Protein AF-0000000083410944 (afdb_homodimer)

pLDDT: mean 87.07, std 14.71, range [33.84, 98.69]

Nearest PDB structures (foldseek):
  5ex7-assembly1_A  TM=6.870E-01  e=2.739E-04  Drosophila melanogaster
  3qqz-assembly1_A  TM=3.440E-01  e=1.239E-03  Escherichia coli ABU 83972
  7phw-assembly2_D  TM=5.008E-01  e=2.833E-02  Plasmodium falciparum 3D7
  7pi3-assembly1_A  TM=4.402E-01  e=1.281E-01  Plasmodium falciparum 3D7
  7pi3-assembly4_V  TM=4.942E-01  e=2.241E-01  Plasmodium falciparum 3D7

Radius of gyration: 18.11 Å; Cα contacts (8 Å, |Δi|>4): 754; chains: 2; bounding box: 43×52×42 Å

Solvent-accessible surface area (backbone atoms only — not comparable to full-atom values): 16277 Å² total; per-residue (Å²): 119,87,52,48,47,33,44,44,56,37,75,87,73,50,33,37,38,40,30,24,21,55,35,39,37,34,38,34,24,38,84,87,69,45,78,69,44,75,37,69,80,54,79,76,73,68,60,78,85,42,72,80,40,93,54,38,65,64,73,33,51,35,18,26,72,29,54,33,57,60,90,66,34,40,38,37,36,34,53,69,40,34,50,68,48,42,73,66,56,72,30,55,25,36,34,41,32,24,36,89,83,55,47,78,75,42,30,31,74,39,95,41,33,60,58,27,41,24,44,71,49,79,46,33,30,38,33,30,51,48,84,48,79,42,81,36,68,46,34,83,91,41,51,36,86,66,86,72,70,79,122,119,89,51,48,48,33,46,44,56,36,74,86,74,51,33,36,37,41,30,23,22,56,35,39,38,34,38,32,24,37,84,88,67,46,77,71,43,73,35,70,78,54,77,77,75,68,59,78,87,42,70,82,40,94,54,38,64,63,74,34,51,34,18,27,71,30,54,33,55,60,91,67,34,38,36,35,35,33,53,68,40,33,51,68,49,41,73,65,57,73,29,51,24,35,35,40,32,24,37,90,85,53,46,78,76,43,30,31,76,38,95,42,32,60,58,26,40,22,43,70,48,78,44,33,30,38,33,30,52,49,84,50,78,43,82,38,70,47,36,84,89,42,52,37,85,67,85,73,71,79,123

Structure (mmCIF, N/CA/C/O backbone):
data_AF-0000000083410944-model_v1
#
loop_
_entity.id
_entity.type
_entity.pdbx_description
1 polymer 'Uncharacterized protein'
#
loop_
_atom_site.group_PDB
_atom_site.id
_atom_site.type_symbol
_atom_site.label_atom_id
_atom_site.label_alt_id
_atom_site.label_comp_id
_atom_site.label_asym_id
_atom_site.label_entity_id
_atom_site.label_seq_id
_atom_site.pdbx_PDB_ins_code
_atom_site.Cartn_x
_atom_site.Cartn_y
_atom_site.Cartn_z
_atom_site.occupancy
_atom_site.B_iso_or_equiv
_atom_site.auth_seq_id
_atom_site.auth_comp_id
_atom_site.auth_asym_id
_atom_site.auth_atom_id
_atom_site.pdbx_PDB_model_num
ATOM 1 N N . MET A 1 1 ? -8.641 -0.938 19.094 1 44.81 1 MET A N 1
ATOM 2 C CA . MET A 1 1 ? -8.625 0.072 18.047 1 44.81 1 MET A CA 1
ATOM 3 C C . MET A 1 1 ? -8.492 -0.579 16.672 1 44.81 1 MET A C 1
ATOM 5 O O . MET A 1 1 ? -7.816 -1.597 16.516 1 44.81 1 MET A O 1
ATOM 9 N N . PRO A 1 2 ? -9.555 -0.282 15.859 1 53.69 2 PRO A N 1
ATOM 10 C CA . PRO A 1 2 ? -9.383 -0.908 14.547 1 53.69 2 PRO A CA 1
ATOM 11 C C . PRO A 1 2 ? -8.031 -0.596 13.914 1 53.69 2 PRO A C 1
ATOM 13 O O . PRO A 1 2 ? -7.598 0.56 13.906 1 53.69 2 PRO A O 1
ATOM 16 N N . ASN A 1 3 ? -7.152 -1.527 13.93 1 74.5 3 ASN A N 1
ATOM 17 C CA . ASN A 1 3 ? -5.754 -1.335 13.562 1 74.5 3 ASN A CA 1
ATOM 18 C C . ASN A 1 3 ? -5.508 -1.678 12.094 1 74.5 3 ASN A C 1
ATOM 20 O O . ASN A 1 3 ? -4.711 -2.566 11.781 1 74.5 3 ASN A O 1
ATOM 24 N N . THR A 1 4 ? -6.238 -0.872 11.273 1 86 4 THR A N 1
ATOM 25 C CA . THR A 1 4 ? -5.961 -1.001 9.852 1 86 4 THR A CA 1
ATOM 26 C C . THR A 1 4 ? -5.031 0.113 9.375 1 86 4 THR A C 1
ATOM 28 O O . THR A 1 4 ? -5.047 1.217 9.922 1 86 4 THR A O 1
ATOM 31 N N . GLY A 1 5 ? -4.195 -0.278 8.445 1 93.25 5 GLY A N 1
ATOM 32 C CA . GLY A 1 5 ? -3.23 0.675 7.914 1 93.25 5 GLY A CA 1
ATOM 33 C C . GLY A 1 5 ? -2.32 0.08 6.855 1 93.25 5 GLY A C 1
ATOM 34 O O . GLY A 1 5 ? -2.582 -1.013 6.348 1 93.25 5 GLY A O 1
ATOM 35 N N . GLU A 1 6 ? -1.388 0.896 6.461 1 96.19 6 GLU A N 1
ATOM 36 C CA . GLU A 1 6 ? -0.421 0.555 5.422 1 96.19 6 GLU A CA 1
ATOM 37 C C . GLU A 1 6 ? 0.984 0.414 6 1 96.19 6 GLU A C 1
ATOM 39 O O . GLU A 1 6 ? 1.378 1.18 6.879 1 96.19 6 GLU A O 1
ATOM 44 N N . MET A 1 7 ? 1.689 -0.583 5.426 1 97.06 7 MET A N 1
ATOM 45 C CA . MET A 1 7 ? 3.014 -0.865 5.973 1 97.06 7 MET A CA 1
ATOM 46 C C . MET A 1 7 ? 4.09 -0.686 4.91 1 97.06 7 MET A C 1
ATOM 48 O O . MET A 1 7 ? 3.855 -0.953 3.73 1 97.06 7 MET A O 1
ATOM 52 N N . ALA A 1 8 ? 5.23 -0.323 5.352 1 97.19 8 ALA A N 1
ATOM 53 C CA . ALA A 1 8 ? 6.438 -0.284 4.527 1 97.19 8 ALA A CA 1
ATOM 54 C C . ALA A 1 8 ? 7.68 -0.591 5.359 1 97.19 8 ALA A C 1
ATOM 56 O O . ALA A 1 8 ? 7.719 -0.303 6.559 1 97.19 8 ALA A O 1
ATOM 57 N N . TYR A 1 9 ? 8.633 -1.166 4.758 1 97.06 9 TYR A N 1
ATOM 58 C CA . TYR A 1 9 ? 9.875 -1.532 5.426 1 97.06 9 TYR A CA 1
ATOM 59 C C . TYR A 1 9 ? 11.078 -0.944 4.703 1 97.06 9 TYR A C 1
ATOM 61 O O . TYR A 1 9 ? 11.102 -0.887 3.471 1 97.06 9 TYR A O 1
ATOM 69 N N . SER A 1 10 ? 12.039 -0.542 5.465 1 96.38 10 SER A N 1
ATOM 70 C CA . SER A 1 10 ? 13.32 -0.083 4.93 1 96.38 10 SER A CA 1
ATOM 71 C C . SER A 1 10 ? 14.461 -0.988 5.371 1 96.38 10 SER A C 1
ATOM 73 O O . SER A 1 10 ? 14.805 -1.027 6.555 1 96.38 10 SER A O 1
ATOM 75 N N . HIS A 1 11 ? 15.047 -1.586 4.402 1 94.38 11 HIS A N 1
ATOM 76 C CA . HIS A 1 11 ? 16.219 -2.402 4.707 1 94.38 11 HIS A CA 1
ATOM 77 C C . HIS A 1 11 ? 17.391 -1.537 5.16 1 94.38 11 HIS A C 1
ATOM 79 O O . HIS A 1 11 ? 18.125 -1.91 6.078 1 94.38 11 HIS A O 1
ATOM 85 N N . LYS A 1 12 ? 17.547 -0.429 4.551 1 95 12 LYS A N 1
ATOM 86 C CA . LYS A 1 12 ? 18.641 0.489 4.844 1 95 12 LYS A CA 1
ATOM 87 C C . LYS A 1 12 ? 18.594 0.965 6.293 1 95 12 LYS A C 1
ATOM 89 O O . LYS A 1 12 ? 19.625 1.034 6.965 1 95 12 LYS A O 1
ATOM 94 N N . HIS A 1 13 ? 17.422 1.278 6.75 1 96.94 13 HIS A N 1
ATOM 95 C CA . HIS A 1 13 ? 17.281 1.849 8.086 1 96.94 13 HIS A CA 1
ATOM 96 C C . HIS A 1 13 ? 16.859 0.788 9.094 1 96.94 13 HIS A C 1
ATOM 98 O O . HIS A 1 13 ? 16.859 1.042 10.305 1 96.94 13 HIS A O 1
ATOM 104 N N . ARG A 1 14 ? 16.469 -0.375 8.547 1 95.38 14 ARG A N 1
ATOM 105 C CA . ARG A 1 14 ? 16.031 -1.502 9.367 1 95.38 14 ARG A CA 1
ATOM 106 C C . ARG A 1 14 ? 14.867 -1.099 10.273 1 95.38 14 ARG A C 1
ATOM 108 O O . ARG A 1 14 ? 14.93 -1.297 11.484 1 95.38 14 ARG A O 1
ATOM 115 N N . ARG A 1 15 ? 13.844 -0.563 9.648 1 97.06 15 ARG A N 1
ATOM 116 C CA . ARG A 1 15 ? 12.664 -0.072 10.359 1 97.06 15 ARG A CA 1
ATOM 117 C C . ARG A 1 15 ? 11.391 -0.367 9.578 1 97.06 15 ARG A C 1
ATOM 119 O O . ARG A 1 15 ? 11.414 -0.448 8.352 1 97.06 15 ARG A O 1
ATOM 126 N N . LEU A 1 16 ? 10.32 -0.548 10.336 1 97.25 16 LEU A N 1
ATOM 127 C CA . LEU A 1 16 ? 8.977 -0.731 9.781 1 97.25 16 LEU A CA 1
ATOM 128 C C . LEU A 1 16 ? 8.102 0.484 10.07 1 97.25 16 LEU A C 1
ATOM 130 O O . LEU A 1 16 ? 8.102 1.003 11.188 1 97.25 16 LEU A O 1
ATOM 134 N N . ALA A 1 17 ? 7.484 0.951 9.078 1 98 17 ALA A N 1
ATOM 135 C CA . ALA A 1 17 ? 6.516 2.029 9.258 1 98 17 ALA A CA 1
ATOM 136 C C . ALA A 1 17 ? 5.086 1.515 9.117 1 98 17 ALA A C 1
ATOM 138 O O . ALA A 1 17 ? 4.801 0.684 8.25 1 98 17 ALA A O 1
ATOM 139 N N . PHE A 1 18 ? 4.258 1.965 9.914 1 97.44 18 PHE A N 1
ATOM 140 C CA . PHE A 1 18 ? 2.83 1.678 9.852 1 97.44 18 PHE A CA 1
ATOM 141 C C . PHE A 1 18 ? 2.018 2.967 9.844 1 97.44 18 PHE A C 1
ATOM 143 O O . PHE A 1 18 ? 2.037 3.723 10.82 1 97.44 18 PHE A O 1
ATOM 150 N N . ALA A 1 19 ? 1.322 3.252 8.758 1 97.56 19 ALA A N 1
ATOM 151 C CA . ALA A 1 19 ? 0.466 4.426 8.609 1 97.56 19 ALA A CA 1
ATOM 152 C C . ALA A 1 19 ? -0.997 4.074 8.867 1 97.56 19 ALA A C 1
ATOM 154 O O . ALA A 1 19 ? -1.612 3.338 8.094 1 97.56 19 ALA A O 1
ATOM 155 N N . TYR A 1 20 ? -1.571 4.68 9.852 1 94.69 20 TYR A N 1
ATOM 156 C CA . TYR A 1 20 ? -2.891 4.27 10.32 1 94.69 20 TYR A CA 1
ATOM 157 C C . TYR A 1 20 ? -3.99 4.891 9.469 1 94.69 20 TYR A C 1
ATOM 159 O O . TYR A 1 20 ? -3.955 6.09 9.18 1 94.69 20 TYR A O 1
ATOM 167 N N . ARG A 1 21 ? -4.961 4.102 9.188 1 93.38 21 ARG A N 1
ATOM 168 C CA . ARG A 1 21 ? -6.09 4.562 8.391 1 93.38 21 ARG A CA 1
ATOM 169 C C . ARG A 1 21 ? -7.066 5.371 9.234 1 93.38 21 ARG A C 1
ATOM 171 O O . ARG A 1 21 ? -7.645 6.348 8.758 1 93.38 21 ARG A O 1
ATOM 178 N N . LEU A 1 22 ? -7.211 5.035 10.5 1 91.5 22 LEU A N 1
ATOM 179 C CA . LEU A 1 22 ? -8.258 5.656 11.312 1 91.5 22 LEU A CA 1
ATOM 180 C C . LEU A 1 22 ? -7.656 6.641 12.312 1 91.5 22 LEU A C 1
ATOM 182 O O . LEU A 1 22 ? -8.383 7.273 13.078 1 91.5 22 LEU A O 1
ATOM 186 N N . HIS A 1 23 ? -6.375 6.746 12.375 1 92.44 23 HIS A N 1
ATOM 187 C CA . HIS A 1 23 ? -5.652 7.73 13.18 1 92.44 23 HIS A CA 1
ATOM 188 C C . HIS A 1 23 ? -4.672 8.523 12.328 1 92.44 23 HIS A C 1
ATOM 190 O O . HIS A 1 23 ? -4.027 7.969 11.43 1 92.44 23 HIS A O 1
ATOM 196 N N . PRO A 1 24 ? -4.613 9.797 12.609 1 95.19 24 PRO A N 1
ATOM 197 C CA . PRO A 1 24 ? -3.703 10.617 11.805 1 95.19 24 PRO A CA 1
ATOM 198 C C . PRO A 1 24 ? -2.25 10.508 12.258 1 95.19 24 PRO A C 1
ATOM 200 O O . PRO A 1 24 ? -1.614 11.523 12.555 1 95.19 24 PRO A O 1
ATOM 203 N N . ALA A 1 25 ? -1.739 9.25 12.234 1 96.62 25 ALA A N 1
ATOM 204 C CA . ALA A 1 25 ? -0.407 9 12.781 1 96.62 25 ALA A CA 1
ATOM 205 C C . ALA A 1 25 ? 0.304 7.898 12 1 96.62 25 ALA A C 1
ATOM 207 O O . ALA A 1 25 ? -0.341 7.004 11.453 1 96.62 25 ALA A O 1
ATOM 208 N N . ILE A 1 26 ? 1.579 8 11.969 1 97.62 26 ILE A N 1
ATOM 209 C CA . ILE A 1 26 ? 2.488 6.973 11.477 1 97.62 26 ILE A CA 1
ATOM 210 C C . ILE A 1 26 ? 3.438 6.547 12.594 1 97.62 26 ILE A C 1
ATOM 212 O O . ILE A 1 26 ? 4.059 7.391 13.242 1 97.62 26 ILE A O 1
ATOM 216 N N . GLU A 1 27 ? 3.494 5.324 12.828 1 97.31 27 GLU A N 1
ATOM 217 C CA . GLU A 1 27 ? 4.453 4.789 13.797 1 97.31 27 GLU A CA 1
ATOM 218 C C . GLU A 1 27 ? 5.602 4.074 13.086 1 97.31 27 GLU A C 1
ATOM 220 O O . GLU A 1 27 ? 5.379 3.328 12.133 1 97.31 27 GLU A O 1
ATOM 225 N N . ILE A 1 28 ? 6.734 4.324 13.531 1 98.06 28 ILE A N 1
ATOM 226 C CA . ILE A 1 28 ? 7.93 3.652 13.039 1 98.06 28 ILE A CA 1
ATOM 227 C C . ILE A 1 28 ? 8.461 2.701 14.102 1 98.06 28 ILE A C 1
ATOM 229 O O . ILE A 1 28 ? 8.648 3.096 15.258 1 98.06 28 ILE A O 1
ATOM 233 N N . PHE A 1 29 ? 8.672 1.508 13.688 1 96.62 29 PHE A N 1
ATOM 234 C CA . PHE A 1 29 ? 9.047 0.443 14.609 1 96.62 29 PHE A CA 1
ATOM 235 C C . PHE A 1 29 ? 10.461 -0.043 14.328 1 96.62 29 PHE A C 1
ATOM 237 O O . PHE A 1 29 ? 10.914 -0.023 13.18 1 96.62 29 PHE A O 1
ATOM 244 N N . ARG A 1 30 ? 11.039 -0.516 15.391 1 94.19 30 ARG A N 1
ATOM 245 C CA . ARG A 1 30 ? 12.242 -1.335 15.242 1 94.19 30 ARG A CA 1
ATOM 246 C C . ARG A 1 30 ? 11.883 -2.775 14.898 1 94.19 30 ARG A C 1
ATOM 248 O O . ARG A 1 30 ? 10.711 -3.162 14.961 1 94.19 30 ARG A O 1
ATOM 255 N N . LEU A 1 31 ? 12.789 -3.537 14.516 1 87.75 31 LEU A N 1
ATOM 256 C CA . LEU A 1 31 ? 12.523 -4.891 14.039 1 87.75 31 LEU A CA 1
ATOM 257 C C . LEU A 1 31 ? 12.086 -5.793 15.195 1 87.75 31 LEU A C 1
ATOM 259 O O . LEU A 1 31 ? 11.516 -6.863 14.969 1 87.75 31 LEU A O 1
ATOM 263 N N . ASP A 1 32 ? 12.328 -5.387 16.359 1 87 32 ASP A N 1
ATOM 264 C CA . ASP A 1 32 ? 11.906 -6.199 17.5 1 87 32 ASP A CA 1
ATOM 265 C C . ASP A 1 32 ? 10.477 -5.871 17.922 1 87 32 ASP A C 1
ATOM 267 O O . ASP A 1 32 ? 9.961 -6.43 18.891 1 87 32 ASP A O 1
ATOM 271 N N . GLY A 1 33 ? 9.906 -4.988 17.219 1 87.81 33 GLY A N 1
ATOM 272 C CA . GLY A 1 33 ? 8.508 -4.668 17.453 1 87.81 33 GLY A CA 1
ATOM 273 C C . GLY A 1 33 ? 8.312 -3.457 18.344 1 87.81 33 GLY A C 1
ATOM 274 O O . GLY A 1 33 ? 7.195 -2.973 18.516 1 87.81 33 GLY A O 1
ATOM 275 N N . SER A 1 34 ? 9.359 -2.959 18.828 1 92.69 34 SER A N 1
ATOM 276 C CA . SER A 1 34 ? 9.227 -1.774 19.672 1 92.69 34 SER A CA 1
ATOM 277 C C . SER A 1 34 ? 9.047 -0.515 18.828 1 92.69 34 SER A C 1
ATOM 279 O O . SER A 1 34 ? 9.586 -0.42 17.719 1 92.69 34 SER A O 1
ATOM 281 N N . VAL A 1 35 ? 8.359 0.426 19.469 1 94.81 35 VAL A N 1
ATOM 282 C CA . VAL A 1 35 ? 8.117 1.692 18.797 1 94.81 35 VAL A CA 1
ATOM 283 C C . VAL A 1 35 ? 9.375 2.551 18.828 1 94.81 35 VAL A C 1
ATOM 285 O O . VAL A 1 35 ? 9.945 2.783 19.891 1 94.81 35 VAL A O 1
ATOM 288 N N . PHE A 1 36 ? 9.867 2.924 17.672 1 97.56 36 PHE A N 1
ATOM 289 C CA . PHE A 1 36 ? 10.984 3.848 17.562 1 97.56 36 PHE A CA 1
ATOM 290 C C . PHE A 1 36 ? 10.516 5.289 17.734 1 97.56 36 PHE A C 1
ATOM 292 O O . PHE A 1 36 ? 11.102 6.055 18.5 1 97.56 36 PHE A O 1
ATOM 299 N N . THR A 1 37 ? 9.477 5.684 17.047 1 97.62 37 THR A N 1
ATOM 300 C CA . THR A 1 37 ? 8.898 7.016 17.141 1 97.62 37 THR A CA 1
ATOM 301 C C . THR A 1 37 ? 7.48 7.031 16.562 1 97.62 37 THR A C 1
ATOM 303 O O . THR A 1 37 ? 7.074 6.094 15.875 1 97.62 37 THR A O 1
ATOM 306 N N . ASN A 1 38 ? 6.699 7.988 16.906 1 97.06 38 ASN A N 1
ATOM 307 C CA . ASN A 1 38 ? 5.336 8.242 16.438 1 97.06 38 ASN A CA 1
ATOM 308 C C . ASN A 1 38 ? 5.207 9.625 15.805 1 97.06 38 ASN A C 1
ATOM 310 O O . ASN A 1 38 ? 5.594 10.625 16.406 1 97.06 38 ASN A O 1
ATOM 314 N N . VAL A 1 39 ? 4.719 9.641 14.609 1 97.62 39 VAL A N 1
ATOM 315 C CA . VAL A 1 39 ? 4.516 10.891 13.883 1 97.62 39 VAL A CA 1
ATOM 316 C C . VAL A 1 39 ? 3.025 11.211 13.812 1 97.62 39 VAL A C 1
ATOM 318 O O . VAL A 1 39 ? 2.297 10.641 13.008 1 97.62 39 VAL A O 1
ATOM 321 N N . GLU A 1 40 ? 2.568 12.141 14.562 1 96.56 40 GLU A N 1
ATOM 322 C CA . GLU A 1 40 ? 1.181 12.586 14.508 1 96.56 40 GLU A CA 1
ATOM 323 C C . GLU A 1 40 ? 1.034 13.828 13.641 1 96.56 40 GLU A C 1
ATOM 325 O O . GLU A 1 40 ? 1.736 14.828 13.836 1 96.56 40 GLU A O 1
ATOM 330 N N . VAL A 1 41 ? 0.084 13.773 12.727 1 95.31 41 VAL A N 1
ATOM 331 C CA . VAL A 1 41 ? 0.037 14.883 11.781 1 95.31 41 VAL A CA 1
ATOM 332 C C . VAL A 1 41 ? -1.22 15.719 12.023 1 95.31 41 VAL A C 1
ATOM 334 O O . VAL A 1 41 ? -1.374 16.797 11.453 1 95.31 41 VAL A O 1
ATOM 337 N N . ALA A 1 42 ? -2.119 15.273 12.781 1 93 42 ALA A N 1
ATOM 338 C CA . ALA A 1 42 ? -3.354 15.977 13.125 1 93 42 ALA A CA 1
ATOM 339 C C . ALA A 1 42 ? -3.943 15.438 14.43 1 93 42 ALA A C 1
ATOM 341 O O . ALA A 1 42 ? -3.445 14.453 14.984 1 93 42 ALA A O 1
ATOM 342 N N . LYS A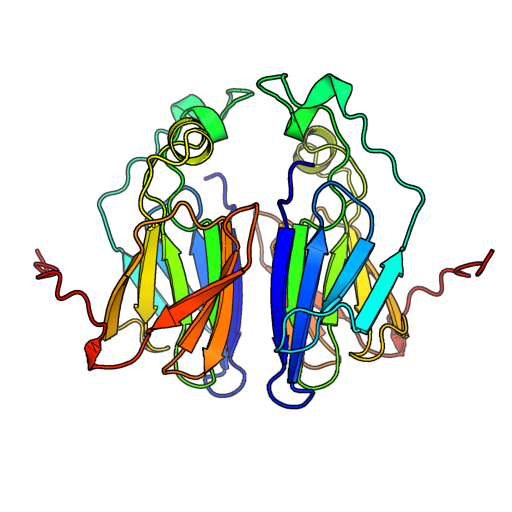 1 43 ? -4.973 16.047 14.953 1 90.94 43 LYS A N 1
ATOM 343 C CA . LYS A 1 43 ? -5.664 15.578 16.141 1 90.94 43 LYS A CA 1
ATOM 344 C C . LYS A 1 43 ? -6.465 14.312 15.852 1 90.94 43 LYS A C 1
ATOM 346 O O . LYS A 1 43 ? -7.086 14.195 14.797 1 90.94 43 LYS A O 1
ATOM 351 N N . PRO A 1 44 ? -6.445 13.414 16.797 1 87.88 44 PRO A N 1
ATOM 352 C CA . PRO A 1 44 ? -7.25 12.211 16.594 1 87.88 44 PRO A CA 1
ATOM 353 C C . PRO A 1 44 ? -8.742 12.508 16.438 1 87.88 44 PRO A C 1
ATOM 355 O O . PRO A 1 44 ? -9.266 13.406 17.109 1 87.88 44 PRO A O 1
ATOM 358 N N . THR A 1 45 ? -9.367 11.844 15.555 1 81.94 45 THR A N 1
ATOM 359 C CA . THR A 1 45 ? -10.781 12.094 15.281 1 81.94 45 THR A CA 1
ATOM 360 C C . THR A 1 45 ? -11.609 10.836 15.523 1 81.94 45 THR A C 1
ATOM 362 O O . THR A 1 45 ? -12.836 10.875 15.477 1 81.94 45 THR A O 1
ATOM 365 N N . PHE A 1 46 ? -10.961 9.773 15.781 1 80.25 46 PHE A N 1
ATOM 366 C CA . PHE A 1 46 ? -11.648 8.492 15.836 1 80.25 46 PHE A CA 1
ATOM 367 C C . PHE A 1 46 ? -12.594 8.43 17.031 1 80.25 46 PHE A C 1
ATOM 369 O O . PHE A 1 46 ? -12.211 8.766 18.141 1 80.25 46 PHE A O 1
ATOM 376 N N . ASP A 1 47 ? -13.82 8 16.688 1 76.31 47 ASP A N 1
ATOM 377 C CA . ASP A 1 47 ? -14.836 7.742 17.703 1 76.31 47 ASP A CA 1
ATOM 378 C C . ASP A 1 47 ? -15.016 6.246 17.938 1 76.31 47 ASP A C 1
ATOM 380 O O . ASP A 1 47 ? -15.586 5.547 17.094 1 76.31 47 ASP A O 1
ATOM 384 N N . PRO A 1 48 ? -14.586 5.66 18.969 1 73.31 48 PRO A N 1
ATOM 385 C CA . PRO A 1 48 ? -14.672 4.223 19.234 1 73.31 48 PRO A CA 1
ATOM 386 C C . PRO A 1 48 ? -16.109 3.699 19.203 1 73.31 48 PRO A C 1
ATOM 388 O O . PRO A 1 48 ? -16.328 2.506 18.984 1 73.31 48 PRO A O 1
ATOM 391 N N . ALA A 1 49 ? -17.109 4.535 19.375 1 72.5 49 ALA A N 1
ATOM 392 C CA . ALA A 1 49 ? -18.516 4.125 19.406 1 72.5 49 ALA A CA 1
ATOM 393 C C . ALA A 1 49 ? -18.969 3.629 18.031 1 72.5 49 ALA A C 1
ATOM 395 O O . ALA A 1 49 ? -19.984 2.939 17.922 1 72.5 49 ALA A O 1
ATOM 396 N N . THR A 1 50 ? -18.188 3.924 17.047 1 67.06 50 THR A N 1
ATOM 397 C CA . THR A 1 50 ? -18.609 3.604 15.68 1 67.06 50 THR A CA 1
ATOM 398 C C . THR A 1 50 ? -18.047 2.246 15.25 1 67.06 50 THR A C 1
ATOM 400 O O . THR A 1 50 ? -18.391 1.748 14.172 1 67.06 50 THR A O 1
ATOM 403 N N . LEU A 1 51 ? -17.266 1.626 15.961 1 65.25 51 LEU A N 1
ATOM 404 C CA . LEU A 1 51 ? -16.594 0.381 15.594 1 65.25 51 LEU A CA 1
ATOM 405 C C . LEU A 1 51 ? -17.609 -0.709 15.281 1 65.25 51 LEU A C 1
ATOM 407 O O . LEU A 1 51 ? -17.359 -1.592 14.461 1 65.25 51 LEU A O 1
ATOM 411 N N . ASP A 1 52 ? -18.688 -0.533 15.852 1 60.84 52 ASP A N 1
ATOM 412 C CA . ASP A 1 52 ? -19.703 -1.58 15.719 1 60.84 52 ASP A CA 1
ATOM 413 C C . ASP A 1 52 ? -20.609 -1.308 14.523 1 60.84 52 ASP A C 1
ATOM 415 O O . ASP A 1 52 ? -21.5 -2.109 14.219 1 60.84 52 ASP A O 1
ATOM 419 N N . GLU A 1 53 ? -20.312 -0.35 13.914 1 58.28 53 GLU A N 1
ATOM 420 C CA . GLU A 1 53 ? -21.188 -0.028 12.797 1 58.28 53 GLU A CA 1
ATOM 421 C C . GLU A 1 53 ? -20.672 -0.622 11.492 1 58.28 53 GLU A C 1
ATOM 423 O O . GLU A 1 53 ? -19.469 -0.696 11.273 1 58.28 53 GLU A O 1
ATOM 428 N N . ALA A 1 54 ? -21.547 -1.249 10.719 1 53.53 54 ALA A N 1
ATOM 429 C CA . ALA A 1 54 ? -21.234 -1.912 9.453 1 53.53 54 ALA A CA 1
ATOM 430 C C . ALA A 1 54 ? -20.5 -0.966 8.508 1 53.53 54 ALA A C 1
ATOM 432 O O . ALA A 1 54 ? -19.672 -1.401 7.707 1 53.53 54 ALA A O 1
ATOM 433 N N . ASP A 1 55 ? -20.828 0.277 8.625 1 61.47 55 ASP A N 1
ATOM 434 C CA . ASP A 1 55 ? -20.266 1.269 7.719 1 61.47 55 ASP A CA 1
ATOM 435 C C . ASP A 1 55 ? -19.203 2.111 8.422 1 61.47 55 ASP A C 1
ATOM 437 O O . ASP A 1 55 ? -19.141 3.328 8.227 1 61.47 55 ASP A O 1
ATOM 441 N N . PHE A 1 56 ? -18.422 1.445 9.125 1 63.47 56 PHE A N 1
ATOM 442 C CA . PHE A 1 56 ? -17.453 2.096 10.008 1 63.47 56 PHE A CA 1
ATOM 443 C C . PHE A 1 56 ? -16.516 2.992 9.211 1 63.47 56 PHE A C 1
ATOM 445 O O . PHE A 1 56 ? -16.234 4.121 9.617 1 63.47 56 PHE A O 1
ATOM 452 N N . GLU A 1 57 ? -16.078 2.605 8.117 1 64.75 57 GLU A N 1
ATOM 453 C CA . GLU A 1 57 ? -15.156 3.422 7.34 1 64.75 57 GLU A CA 1
ATOM 454 C C . GLU A 1 57 ? -15.867 4.598 6.688 1 64.75 57 GLU A C 1
ATOM 456 O O . GLU A 1 57 ? -15.266 5.645 6.445 1 64.75 57 GLU A O 1
ATOM 461 N N . ASP A 1 58 ? -17.125 4.41 6.562 1 68.5 58 ASP A N 1
ATOM 462 C CA . ASP A 1 58 ? -17.891 5.477 5.926 1 68.5 58 ASP A CA 1
ATOM 463 C C . ASP A 1 58 ? -18.234 6.578 6.93 1 68.5 58 ASP A C 1
ATOM 465 O O . ASP A 1 58 ? -18.562 7.699 6.539 1 68.5 58 ASP A O 1
ATOM 469 N N . MET A 1 59 ? -18.078 6.234 8.102 1 73.38 59 MET A N 1
ATOM 470 C CA . MET A 1 59 ? -18.531 7.176 9.125 1 73.38 59 MET A CA 1
ATOM 471 C C . MET A 1 59 ? -17.359 7.91 9.758 1 73.38 59 MET A C 1
ATOM 473 O O . MET A 1 59 ? -17.547 8.836 10.539 1 73.38 59 MET A O 1
ATOM 477 N N . ASN A 1 60 ? -16.172 7.527 9.422 1 80.12 60 ASN A N 1
ATOM 478 C CA . ASN A 1 60 ? -14.969 8.141 9.984 1 80.12 60 ASN A CA 1
ATOM 479 C C . ASN A 1 60 ? -14.031 8.656 8.898 1 80.12 60 ASN A C 1
ATOM 481 O O . ASN A 1 60 ? -13.945 8.062 7.82 1 80.12 60 ASN A O 1
ATOM 485 N N . PRO A 1 61 ? -13.445 9.812 9.242 1 87.25 61 PRO A N 1
ATOM 486 C CA . PRO A 1 61 ? -12.406 10.211 8.289 1 87.25 61 PRO A CA 1
ATOM 487 C C . PRO A 1 61 ? -11.312 9.156 8.117 1 87.25 61 PRO A C 1
ATOM 489 O O . PRO A 1 61 ? -10.906 8.523 9.094 1 87.25 61 PRO A O 1
ATOM 492 N N . LEU A 1 62 ? -10.953 8.93 6.926 1 90.56 62 LEU A N 1
ATOM 493 C CA . LEU A 1 62 ? -9.789 8.109 6.617 1 90.56 62 LEU A CA 1
ATOM 494 C C . LEU A 1 62 ? -8.531 8.961 6.539 1 90.56 62 LEU A C 1
ATOM 496 O O . LEU A 1 62 ? -8.5 9.977 5.832 1 90.56 62 LEU A O 1
ATOM 500 N N . HIS A 1 63 ? -7.535 8.602 7.281 1 94.38 63 HIS A N 1
ATOM 501 C CA . HIS A 1 63 ? -6.324 9.414 7.355 1 94.38 63 HIS A CA 1
ATOM 502 C C . HIS A 1 63 ? -5.281 8.945 6.348 1 94.38 63 HIS A C 1
ATOM 504 O O . HIS A 1 63 ? -5.348 9.297 5.168 1 94.38 63 HIS A O 1
ATOM 510 N N . PHE A 1 64 ? -4.473 7.926 6.656 1 96.44 64 PHE A N 1
ATOM 511 C CA . PHE A 1 64 ? -3.516 7.434 5.676 1 96.44 64 PHE A CA 1
ATOM 512 C C . PHE A 1 64 ? -4.086 6.242 4.914 1 96.44 64 PHE A C 1
ATOM 514 O O . PHE A 1 64 ? -4.484 5.246 5.523 1 96.44 64 PHE A O 1
ATOM 521 N N . VAL A 1 65 ? -4.004 6.355 3.559 1 95.31 65 VAL A N 1
ATOM 522 C CA . VAL A 1 65 ? -4.676 5.332 2.764 1 95.31 65 VAL A CA 1
ATOM 523 C C . VAL A 1 65 ? -3.648 4.559 1.939 1 95.31 65 VAL A C 1
ATOM 525 O O . VAL A 1 65 ? -3.963 3.512 1.372 1 95.31 65 VAL A O 1
ATOM 528 N N . ASP A 1 66 ? -2.461 5.094 1.813 1 97.56 66 ASP A N 1
ATOM 529 C CA . ASP A 1 66 ? -1.392 4.402 1.1 1 97.56 66 ASP A CA 1
ATOM 530 C C . ASP A 1 66 ? -0.02 4.883 1.567 1 97.56 66 ASP A C 1
ATOM 532 O O . ASP A 1 66 ? 0.094 5.941 2.191 1 97.56 66 ASP A O 1
ATOM 536 N N . ILE A 1 67 ? 0.975 4.066 1.297 1 98.69 67 ILE A N 1
ATOM 537 C CA . ILE A 1 67 ? 2.344 4.363 1.704 1 98.69 67 ILE A CA 1
ATOM 538 C C . ILE A 1 67 ? 3.322 3.811 0.67 1 98.69 67 ILE A C 1
ATOM 540 O O . ILE A 1 67 ? 3.064 2.773 0.056 1 98.69 67 ILE A O 1
ATOM 544 N N . THR A 1 68 ? 4.336 4.508 0.363 1 98.25 68 THR A N 1
ATOM 545 C CA . THR A 1 68 ? 5.461 4.047 -0.446 1 98.25 68 THR A CA 1
ATOM 546 C C . THR A 1 68 ? 6.773 4.613 0.081 1 98.25 68 THR A C 1
ATOM 548 O O . THR A 1 68 ? 6.777 5.473 0.963 1 98.25 68 THR A O 1
ATOM 551 N N . THR A 1 69 ? 7.852 4.027 -0.339 1 97.75 69 THR A N 1
ATOM 552 C CA . THR A 1 69 ? 9.125 4.469 0.22 1 97.75 69 THR A CA 1
ATOM 553 C C . THR A 1 69 ? 10.195 4.547 -0.866 1 97.75 69 THR A C 1
ATOM 555 O O . THR A 1 69 ? 10.07 3.904 -1.911 1 97.75 69 THR A O 1
ATOM 558 N N . THR A 1 70 ? 11.086 5.445 -0.689 1 96.12 70 THR A N 1
ATOM 559 C CA . THR A 1 70 ? 12.43 5.348 -1.257 1 96.12 70 THR A CA 1
ATOM 560 C C . THR A 1 70 ? 13.43 4.906 -0.197 1 96.12 70 THR A C 1
ATOM 562 O O . THR A 1 70 ? 13.055 4.547 0.918 1 96.12 70 THR A O 1
ATOM 565 N N . ASP A 1 71 ? 14.688 4.953 -0.53 1 94.44 71 ASP A N 1
ATOM 566 C CA . ASP A 1 71 ? 15.703 4.504 0.42 1 94.44 71 ASP A CA 1
ATOM 567 C C . ASP A 1 71 ? 15.711 5.387 1.668 1 94.44 71 ASP A C 1
ATOM 569 O O . ASP A 1 71 ? 16 4.91 2.768 1 94.44 71 ASP A O 1
ATOM 573 N N . ASP A 1 72 ? 15.289 6.637 1.495 1 96.31 72 ASP A N 1
ATOM 574 C CA . ASP A 1 72 ? 15.562 7.551 2.602 1 96.31 72 ASP A CA 1
ATOM 575 C C . ASP A 1 72 ? 14.273 8.109 3.189 1 96.31 72 ASP A C 1
ATOM 577 O O . ASP A 1 72 ? 14.273 8.68 4.281 1 96.31 72 ASP A O 1
ATOM 581 N N . TYR A 1 73 ? 13.156 7.855 2.443 1 98 73 TYR A N 1
ATOM 582 C CA . TYR A 1 73 ? 11.969 8.562 2.912 1 98 73 TYR A CA 1
ATOM 583 C C . TYR A 1 73 ? 10.742 7.664 2.832 1 98 73 TYR A C 1
ATOM 585 O O . TYR A 1 73 ? 10.672 6.758 2 1 98 73 TYR A O 1
ATOM 593 N N . ILE A 1 74 ? 9.867 7.918 3.721 1 98.44 74 ILE A N 1
ATOM 594 C CA . ILE A 1 74 ? 8.492 7.426 3.684 1 98.44 74 ILE A CA 1
ATOM 595 C C . ILE A 1 74 ? 7.59 8.469 3.021 1 98.44 74 ILE A C 1
ATOM 597 O O . ILE A 1 74 ? 7.641 9.648 3.363 1 98.44 74 ILE A O 1
ATOM 601 N N . TYR A 1 75 ? 6.836 8.078 2.053 1 98.5 75 TYR A N 1
ATOM 602 C CA . TYR A 1 75 ? 5.762 8.883 1.483 1 98.5 75 TYR A CA 1
ATOM 603 C C . TYR A 1 75 ? 4.398 8.297 1.823 1 98.5 75 TYR A C 1
ATOM 605 O O . TYR A 1 75 ? 4.086 7.176 1.419 1 98.5 75 TYR A O 1
ATOM 613 N N . ALA A 1 76 ? 3.619 9.023 2.564 1 98.5 76 ALA A N 1
ATOM 614 C CA . ALA A 1 76 ? 2.316 8.531 3.014 1 98.5 76 ALA A CA 1
ATOM 615 C C . ALA A 1 76 ? 1.189 9.406 2.465 1 98.5 76 ALA A C 1
ATOM 617 O O . ALA A 1 76 ? 1.229 10.633 2.584 1 98.5 76 ALA A O 1
ATOM 618 N N . LEU A 1 77 ? 0.232 8.797 1.845 1 97.88 77 LEU A N 1
ATOM 619 C CA . LEU A 1 77 ? -0.917 9.477 1.256 1 97.88 77 LEU A CA 1
ATOM 620 C C . LEU A 1 77 ? -2.008 9.703 2.297 1 97.88 77 LEU A C 1
ATOM 622 O O . LEU A 1 77 ? -2.6 8.742 2.799 1 97.88 77 LEU A O 1
ATOM 626 N N . TYR A 1 78 ? -2.316 10.984 2.551 1 96.56 78 TYR A N 1
ATOM 627 C CA . TYR A 1 78 ? -3.244 11.414 3.59 1 96.56 78 TYR A CA 1
ATOM 628 C C . TYR A 1 78 ? -4.508 12.008 2.977 1 96.56 78 TYR A C 1
ATOM 630 O O . TYR A 1 78 ? -4.438 12.969 2.209 1 96.56 78 TYR A O 1
ATOM 638 N N . TRP A 1 79 ? -5.629 11.422 3.33 1 93.38 79 TRP A N 1
ATOM 639 C CA . TRP A 1 79 ? -6.902 11.984 2.891 1 93.38 79 TRP A CA 1
ATOM 640 C C . TRP A 1 79 ? -7.461 12.953 3.93 1 93.38 79 TRP A C 1
ATOM 642 O O . TRP A 1 79 ? -7.738 14.109 3.619 1 93.38 79 TRP A O 1
ATOM 652 N N . GLY A 1 80 ? -7.656 12.492 5.18 1 89.19 80 GLY A N 1
ATOM 653 C CA . GLY A 1 80 ? -8.18 13.297 6.277 1 89.19 80 GLY A CA 1
ATOM 654 C C . GLY A 1 80 ? -9.664 13.578 6.156 1 89.19 80 GLY A C 1
ATOM 655 O O . GLY A 1 80 ? -10.172 14.547 6.727 1 89.19 80 GLY A O 1
ATOM 656 N N . HIS A 1 81 ? -10.344 12.844 5.281 1 84.06 81 HIS A N 1
ATOM 657 C CA . HIS A 1 81 ? -11.781 13.016 5.094 1 84.06 81 HIS A CA 1
ATOM 658 C C . HIS A 1 81 ? -12.477 11.68 4.887 1 84.06 81 HIS A C 1
ATOM 660 O O . HIS A 1 81 ? -11.812 10.648 4.746 1 84.06 81 HIS A O 1
ATOM 666 N N . ILE A 1 82 ? -13.797 11.727 4.859 1 79.81 82 ILE A N 1
ATOM 667 C CA . ILE A 1 82 ? -14.586 10.508 4.742 1 79.81 82 ILE A CA 1
ATOM 668 C C . ILE A 1 82 ? -14.594 10.039 3.289 1 79.81 82 ILE A C 1
ATOM 670 O O . ILE A 1 82 ? -14.398 10.836 2.369 1 79.81 82 ILE A O 1
ATOM 674 N N . TYR A 1 83 ? -14.883 8.836 3.07 1 80.69 83 TYR A N 1
ATOM 675 C CA . TYR A 1 83 ? -14.789 8.164 1.781 1 80.69 83 TYR A CA 1
ATOM 676 C C . TYR A 1 83 ? -15.719 8.812 0.759 1 80.69 83 TYR A C 1
ATOM 678 O O . TYR A 1 83 ? -15.344 8.977 -0.406 1 80.69 83 TYR A O 1
ATOM 686 N N . ARG A 1 84 ? -16.859 9.125 1.175 1 75.75 84 ARG A N 1
ATOM 687 C CA . ARG A 1 84 ? -17.844 9.695 0.258 1 75.75 84 ARG A CA 1
ATOM 688 C C . ARG A 1 84 ? -17.312 10.961 -0.402 1 75.75 84 ARG A C 1
ATOM 690 O O . ARG A 1 84 ? -17.609 11.227 -1.572 1 75.75 84 ARG A O 1
ATOM 697 N N . GLN A 1 85 ? -16.594 11.75 0.325 1 77.12 85 GLN A N 1
ATOM 698 C CA . GLN A 1 85 ? -16.016 12.969 -0.223 1 77.12 85 GLN A CA 1
ATOM 699 C C . GLN A 1 85 ? -14.961 12.648 -1.28 1 77.12 85 GLN A C 1
ATOM 701 O O . GLN A 1 85 ? -14.781 13.398 -2.238 1 77.12 85 GLN A O 1
ATOM 706 N N . HIS A 1 86 ? -14.289 11.547 -1.104 1 77.06 86 HIS A N 1
ATOM 707 C CA . HIS A 1 86 ? -13.297 11.102 -2.072 1 77.06 86 HIS A CA 1
ATOM 708 C C . HIS A 1 86 ? -13.953 10.633 -3.367 1 77.06 86 HIS A C 1
ATOM 710 O O . HIS A 1 86 ? -13.477 10.953 -4.461 1 77.06 86 HIS A O 1
ATOM 716 N N . GLN A 1 87 ? -15.039 10.008 -3.217 1 71.94 87 GLN A N 1
ATOM 717 C CA . GLN A 1 87 ? -15.773 9.5 -4.375 1 71.94 87 GLN A CA 1
ATOM 718 C C . GLN A 1 87 ? -16.312 10.641 -5.227 1 71.94 87 GLN A C 1
ATOM 720 O O . GLN A 1 87 ? -16.391 10.531 -6.453 1 71.94 87 GLN A O 1
ATOM 725 N N . ALA A 1 88 ? -16.562 11.656 -4.512 1 69.75 88 ALA A N 1
ATOM 726 C CA . ALA A 1 88 ? -17.109 12.805 -5.227 1 69.75 88 ALA A CA 1
ATOM 727 C C . ALA A 1 88 ? -16 13.586 -5.93 1 69.75 88 ALA A C 1
ATOM 729 O O . ALA A 1 88 ? -16.266 14.562 -6.629 1 69.75 88 ALA A O 1
ATOM 730 N N . GLN A 1 89 ? -14.75 13.086 -5.828 1 68.06 89 GLN A N 1
ATOM 731 C CA . GLN A 1 89 ? -13.578 13.68 -6.473 1 68.06 89 GLN A CA 1
ATOM 732 C C . GLN A 1 89 ? -13.422 15.148 -6.098 1 68.06 89 GLN A C 1
ATOM 734 O O . GLN A 1 89 ? -12.93 15.945 -6.895 1 68.06 89 GLN A O 1
ATOM 739 N N . VAL A 1 90 ? -13.914 15.516 -5.035 1 72.44 90 VAL A N 1
ATOM 740 C CA . VAL A 1 90 ? -13.828 16.906 -4.602 1 72.44 90 VAL A CA 1
ATOM 741 C C . VAL A 1 90 ? -12.727 17.047 -3.559 1 72.44 90 VAL A C 1
ATOM 743 O O . VAL A 1 90 ? -12.25 18.156 -3.301 1 72.44 90 VAL A O 1
ATOM 746 N N . ALA A 1 91 ? -12.211 15.883 -3.24 1 76.06 91 ALA A N 1
ATOM 747 C CA . ALA A 1 91 ? -11.258 15.93 -2.137 1 76.06 91 ALA A CA 1
ATOM 748 C C . ALA A 1 91 ? -9.828 16.078 -2.65 1 76.06 91 ALA A C 1
ATOM 750 O O . ALA A 1 91 ? -9.492 15.57 -3.725 1 76.06 91 ALA A O 1
ATOM 751 N N . LYS A 1 92 ? -9.125 16.828 -1.94 1 87.88 92 LYS A N 1
ATOM 752 C CA . LYS A 1 92 ? -7.691 16.969 -2.17 1 87.88 92 LYS A CA 1
ATOM 753 C C . LYS A 1 92 ? -6.902 15.953 -1.363 1 87.88 92 LYS A C 1
ATOM 755 O O . LYS A 1 92 ? -7.406 15.406 -0.379 1 87.88 92 LYS A O 1
ATOM 760 N N . SER A 1 93 ? -5.789 15.625 -1.932 1 93.75 93 SER A N 1
ATOM 761 C CA . SER A 1 93 ? -4.891 14.703 -1.244 1 93.75 93 SER A CA 1
ATOM 762 C C . SER A 1 93 ? -3.621 15.406 -0.783 1 93.75 93 SER A C 1
ATOM 764 O O . SER A 1 93 ? -3.186 16.375 -1.403 1 93.75 93 SER A O 1
ATOM 766 N N . THR A 1 94 ? -3.143 14.977 0.336 1 95.75 94 THR A N 1
ATOM 767 C CA . THR A 1 94 ? -1.848 15.422 0.831 1 95.75 94 THR A CA 1
ATOM 768 C C . THR A 1 94 ? -0.879 14.25 0.961 1 95.75 94 THR A C 1
ATOM 770 O O . THR A 1 94 ? -1.258 13.18 1.431 1 95.75 94 THR A O 1
ATOM 773 N N . ILE A 1 95 ? 0.363 14.453 0.535 1 97.75 95 ILE A N 1
ATOM 774 C CA . ILE A 1 95 ? 1.401 13.445 0.725 1 97.75 95 ILE A CA 1
ATOM 775 C C . ILE A 1 95 ? 2.447 13.961 1.71 1 97.75 95 ILE A C 1
ATOM 777 O O . ILE A 1 95 ? 3.031 15.031 1.503 1 97.75 95 ILE A O 1
ATOM 781 N N . TYR A 1 96 ? 2.646 13.258 2.781 1 97.75 96 TYR A N 1
ATOM 782 C CA . TYR A 1 96 ? 3.697 13.562 3.746 1 97.75 96 TYR A CA 1
ATOM 783 C C . TYR A 1 96 ? 5 12.859 3.371 1 97.75 96 TYR A C 1
ATOM 785 O O . TYR A 1 96 ? 5.012 11.656 3.119 1 97.75 96 TYR A O 1
ATOM 793 N N . LYS A 1 97 ? 6.02 13.594 3.305 1 97.81 97 LYS A N 1
ATOM 794 C CA . LYS A 1 97 ? 7.379 13.07 3.219 1 97.81 97 LYS A CA 1
ATOM 795 C C . LYS A 1 97 ? 8.039 13.031 4.59 1 97.81 97 LYS A C 1
ATOM 797 O O . LYS A 1 97 ? 8.227 14.07 5.223 1 97.81 97 LYS A O 1
ATOM 802 N N . ILE A 1 98 ? 8.43 11.891 5.023 1 98 98 ILE A N 1
ATOM 803 C CA . ILE A 1 98 ? 8.953 11.672 6.367 1 98 98 ILE A CA 1
ATOM 804 C C . ILE A 1 98 ? 10.25 10.875 6.301 1 98 98 ILE A C 1
ATOM 806 O O . ILE A 1 98 ? 10.352 9.914 5.531 1 98 98 ILE A O 1
ATOM 810 N N . ASP A 1 99 ? 11.211 11.273 7.059 1 98.12 99 ASP A N 1
ATOM 811 C CA . ASP A 1 99 ? 12.406 10.43 7.109 1 98.12 99 ASP A CA 1
ATOM 812 C C . ASP A 1 99 ? 12.234 9.312 8.141 1 98.12 99 ASP A C 1
ATOM 814 O O . ASP A 1 99 ? 11.234 9.266 8.859 1 98.12 99 ASP A O 1
ATOM 818 N N . TRP A 1 100 ? 13.125 8.391 8.211 1 98.25 100 TRP A N 1
ATOM 819 C CA . TRP A 1 100 ? 12.969 7.184 9.016 1 98.25 100 TRP A CA 1
ATOM 820 C C . TRP A 1 100 ? 13.289 7.469 10.484 1 98.25 100 TRP A C 1
ATOM 822 O O . TRP A 1 100 ? 13.203 6.574 11.328 1 98.25 100 TRP A O 1
ATOM 832 N N . ASP A 1 101 ? 13.609 8.711 10.812 1 97.94 101 ASP A N 1
ATOM 833 C CA . ASP A 1 101 ? 13.719 9.156 12.195 1 97.94 101 ASP A CA 1
ATOM 834 C C . ASP A 1 101 ? 12.422 9.812 12.664 1 97.94 101 ASP A C 1
ATOM 836 O O . ASP A 1 101 ? 12.305 10.211 13.828 1 97.94 101 ASP A O 1
ATOM 840 N N . GLY A 1 102 ? 11.461 9.906 11.758 1 98 102 GLY A N 1
ATOM 841 C CA . GLY A 1 102 ? 10.141 10.406 12.109 1 98 102 GLY A CA 1
ATOM 842 C C . GLY A 1 102 ? 9.992 11.898 11.898 1 98 102 GLY A C 1
ATOM 843 O O . GLY A 1 102 ? 9.047 12.516 12.383 1 98 102 GLY A O 1
ATOM 844 N N . ASN A 1 103 ? 10.945 12.508 11.211 1 97.38 103 ASN A N 1
ATOM 845 C CA . ASN A 1 103 ? 10.828 13.93 10.898 1 97.38 103 ASN A CA 1
ATOM 846 C C . ASN A 1 103 ? 10.016 14.156 9.625 1 97.38 103 ASN A C 1
ATOM 848 O O . ASN A 1 103 ? 10.289 13.539 8.594 1 97.38 103 ASN A O 1
ATOM 852 N N . ILE A 1 104 ? 9.07 15.031 9.734 1 96.81 104 ILE A N 1
ATOM 853 C CA . ILE A 1 104 ? 8.367 15.461 8.531 1 96.81 104 ILE A CA 1
ATOM 854 C C . ILE A 1 104 ? 9.25 16.406 7.723 1 96.81 104 ILE A C 1
ATOM 856 O O . ILE A 1 104 ? 9.602 17.484 8.195 1 96.81 104 ILE A O 1
ATOM 860 N N . ILE A 1 105 ? 9.578 16.031 6.555 1 96.38 105 ILE A N 1
ATOM 861 C CA . ILE A 1 105 ? 10.516 16.75 5.703 1 96.38 105 ILE A CA 1
ATOM 862 C C . ILE A 1 105 ? 9.742 17.703 4.793 1 96.38 105 ILE A C 1
ATOM 864 O O . ILE A 1 105 ? 10.234 18.797 4.469 1 96.38 105 ILE A O 1
ATOM 868 N N . ALA A 1 106 ? 8.578 17.297 4.348 1 95.69 106 ALA A N 1
ATOM 869 C CA . ALA A 1 106 ? 7.801 18.078 3.402 1 95.69 106 ALA A CA 1
ATOM 870 C C . ALA A 1 106 ? 6.355 17.594 3.336 1 95.69 106 ALA A C 1
ATOM 872 O O . ALA A 1 106 ? 6.047 16.484 3.752 1 95.69 106 ALA A O 1
ATOM 873 N N . LEU A 1 107 ? 5.516 18.484 2.857 1 96.38 107 LEU A N 1
ATOM 874 C CA . LEU A 1 107 ? 4.141 18.188 2.461 1 96.38 107 LEU A CA 1
ATOM 875 C C . LEU A 1 107 ? 3.904 18.578 1.003 1 96.38 107 LEU A C 1
ATOM 877 O O . LEU A 1 107 ? 4.336 19.641 0.557 1 96.38 107 LEU A O 1
ATOM 881 N N . TYR A 1 108 ? 3.252 17.688 0.295 1 95.81 108 TYR A N 1
ATOM 882 C CA . TYR A 1 108 ? 2.844 17.969 -1.077 1 95.81 108 TYR A CA 1
ATOM 883 C C . TYR A 1 108 ? 1.328 17.906 -1.218 1 95.81 108 TYR A C 1
ATOM 885 O O . TYR A 1 108 ? 0.712 16.875 -0.918 1 95.81 108 TYR A O 1
ATOM 893 N N . GLN A 1 109 ? 0.755 18.953 -1.648 1 93.88 109 GLN A N 1
ATOM 894 C CA . GLN A 1 109 ? -0.681 18.984 -1.905 1 93.88 109 GLN A CA 1
ATOM 895 C C . GLN A 1 109 ? -0.989 18.625 -3.355 1 93.88 109 GLN A C 1
ATOM 897 O O . GLN A 1 109 ? -0.335 19.109 -4.277 1 93.88 109 GLN A O 1
ATOM 902 N N . VAL A 1 110 ? -1.864 17.781 -3.494 1 93.12 110 VAL A N 1
ATOM 903 C CA . VAL A 1 110 ? -2.289 17.344 -4.824 1 93.12 110 VAL A CA 1
ATOM 904 C C . VAL A 1 110 ? -3.773 17.656 -5.016 1 93.12 110 VAL A C 1
ATOM 906 O O . VAL A 1 110 ? -4.605 17.266 -4.195 1 93.12 110 VAL A O 1
ATOM 909 N N . ASN A 1 111 ? -4.129 18.312 -6.043 1 89.19 111 ASN A N 1
ATOM 910 C CA . ASN A 1 111 ? -5.508 18.688 -6.328 1 89.19 111 ASN A CA 1
ATOM 911 C C . ASN A 1 111 ? -6.285 17.562 -6.988 1 89.19 111 ASN A C 1
ATOM 913 O O . ASN A 1 111 ? -6.879 17.75 -8.055 1 89.19 111 ASN A O 1
ATOM 917 N N . SER A 1 112 ? -6.203 16.438 -6.559 1 89.06 112 SER A N 1
ATOM 918 C CA . SER A 1 112 ? -6.926 15.25 -7.008 1 89.06 112 SER A CA 1
ATOM 919 C C . SER A 1 112 ? -7.172 14.281 -5.859 1 89.06 112 SER A C 1
ATOM 921 O O . SER A 1 112 ? -6.398 14.234 -4.898 1 89.06 112 SER A O 1
ATOM 923 N N . ALA A 1 113 ? -8.195 13.523 -5.969 1 89.06 113 ALA A N 1
ATOM 924 C CA . ALA A 1 113 ? -8.484 12.445 -5.031 1 89.06 113 ALA A CA 1
ATOM 925 C C . ALA A 1 113 ? -7.656 11.203 -5.352 1 89.06 113 ALA A C 1
ATOM 927 O O . ALA A 1 113 ? -8.133 10.297 -6.039 1 89.06 113 ALA A O 1
ATOM 928 N N . LEU A 1 114 ? -6.449 11.164 -4.848 1 93.81 114 LEU A N 1
ATOM 929 C CA . LEU A 1 114 ? -5.566 10.039 -5.121 1 93.81 114 LEU A CA 1
ATOM 930 C C . LEU A 1 114 ? -6.02 8.797 -4.359 1 93.81 114 LEU A C 1
ATOM 932 O O . LEU A 1 114 ? -6.426 8.891 -3.199 1 93.81 114 LEU A O 1
ATOM 936 N N . LYS A 1 115 ? -5.852 7.727 -4.98 1 93.25 115 LYS A N 1
ATOM 937 C CA . LYS A 1 115 ? -6.207 6.465 -4.344 1 93.25 115 LYS A CA 1
ATOM 938 C C . LYS A 1 115 ? -4.957 5.676 -3.953 1 93.25 115 LYS A C 1
ATOM 940 O O . LYS A 1 115 ? -4.984 4.898 -2.996 1 93.25 115 LYS A O 1
ATOM 945 N N . SER A 1 116 ? -3.871 5.812 -4.691 1 96.44 116 SER A N 1
ATOM 946 C CA . SER A 1 116 ? -2.611 5.125 -4.422 1 96.44 116 SER A CA 1
ATOM 947 C C . SER A 1 116 ? -1.423 5.93 -4.945 1 96.44 116 SER A C 1
ATOM 949 O O . SER A 1 116 ? -1.584 6.801 -5.801 1 96.44 116 SER A O 1
ATOM 951 N N . ILE A 1 117 ? -0.29 5.602 -4.395 1 97.81 117 ILE A N 1
ATOM 952 C CA . ILE A 1 117 ? 0.928 6.285 -4.816 1 97.81 117 ILE A CA 1
ATOM 953 C C . ILE A 1 117 ? 2.076 5.285 -4.91 1 97.81 117 ILE A C 1
ATOM 955 O O . ILE A 1 117 ? 2.072 4.262 -4.219 1 97.81 117 ILE A O 1
ATOM 959 N N . ALA A 1 118 ? 3.064 5.586 -5.703 1 97.88 118 ALA A N 1
ATOM 960 C CA . ALA A 1 118 ? 4.348 4.895 -5.809 1 97.88 118 ALA A CA 1
ATOM 961 C C . ALA A 1 118 ? 5.484 5.883 -6.039 1 97.88 118 ALA A C 1
ATOM 963 O O . ALA A 1 118 ? 5.328 6.863 -6.77 1 97.88 118 ALA A O 1
ATOM 964 N N . ALA A 1 119 ? 6.551 5.641 -5.414 1 97.31 119 ALA A N 1
ATOM 965 C CA . ALA A 1 119 ? 7.688 6.543 -5.574 1 97.31 119 ALA A CA 1
ATOM 966 C C . ALA A 1 119 ? 8.547 6.141 -6.77 1 97.31 119 ALA A C 1
ATOM 968 O O . ALA A 1 119 ? 9.164 5.074 -6.773 1 97.31 119 ALA A O 1
ATOM 969 N N . TYR A 1 120 ? 8.5 7.031 -7.766 1 95.5 120 TYR A N 1
ATOM 970 C CA . TYR A 1 120 ? 9.461 6.863 -8.852 1 95.5 120 TYR A CA 1
ATOM 971 C C . TYR A 1 120 ? 10.875 7.18 -8.375 1 95.5 120 TYR A C 1
ATOM 973 O O . TYR A 1 120 ? 11.805 6.395 -8.602 1 95.5 120 TYR A O 1
ATOM 981 N N . ASN A 1 121 ? 11.055 8.195 -7.742 1 95.12 121 ASN A N 1
ATOM 982 C CA . ASN A 1 121 ? 12.234 8.641 -7 1 95.12 121 ASN A CA 1
ATOM 983 C C . ASN A 1 121 ? 11.891 9.766 -6.027 1 95.12 121 ASN A C 1
ATOM 985 O O . ASN A 1 121 ? 10.719 10.039 -5.777 1 95.12 121 ASN A O 1
ATOM 989 N N . ASP A 1 122 ? 12.883 10.391 -5.441 1 95.38 122 ASP A N 1
ATOM 990 C CA . ASP A 1 122 ? 12.648 11.383 -4.398 1 95.38 122 ASP A CA 1
ATOM 991 C C . ASP A 1 122 ? 12.094 12.68 -4.988 1 95.38 122 ASP A C 1
ATOM 993 O O . ASP A 1 122 ? 11.625 13.555 -4.254 1 95.38 122 ASP A O 1
ATOM 997 N N . ASN A 1 123 ? 12.047 12.82 -6.309 1 95.88 123 ASN A N 1
ATOM 998 C CA . ASN A 1 123 ? 11.594 14.055 -6.945 1 95.88 123 ASN A CA 1
ATOM 999 C C . ASN A 1 123 ? 10.234 13.867 -7.625 1 95.88 123 ASN A C 1
ATOM 1001 O O . ASN A 1 123 ? 9.57 14.844 -7.965 1 95.88 123 ASN A O 1
ATOM 1005 N N . ILE A 1 124 ? 9.891 12.633 -7.883 1 96.5 124 ILE A N 1
ATOM 1006 C CA . ILE A 1 124 ? 8.672 12.344 -8.625 1 96.5 124 ILE A CA 1
ATOM 1007 C C . ILE A 1 124 ? 7.953 11.156 -7.984 1 96.5 124 ILE A C 1
ATOM 1009 O O . ILE A 1 124 ? 8.547 10.086 -7.805 1 96.5 124 ILE A O 1
ATOM 1013 N N . LEU A 1 125 ? 6.691 11.344 -7.684 1 97.38 125 LEU A N 1
ATOM 1014 C CA . LEU A 1 125 ? 5.777 10.258 -7.348 1 97.38 125 LEU A CA 1
ATOM 1015 C C . LEU A 1 125 ? 4.781 10.016 -8.477 1 97.38 125 LEU A C 1
ATOM 1017 O O . LEU A 1 125 ? 4.512 10.914 -9.281 1 97.38 125 LEU A O 1
ATOM 1021 N N . ILE A 1 126 ? 4.312 8.82 -8.539 1 96.81 126 ILE A N 1
ATOM 1022 C CA . ILE A 1 126 ? 3.203 8.469 -9.422 1 96.81 126 ILE A CA 1
ATOM 1023 C C . ILE A 1 126 ? 1.938 8.258 -8.586 1 96.81 126 ILE A C 1
ATOM 1025 O O . ILE A 1 126 ? 1.969 7.574 -7.562 1 96.81 126 ILE A O 1
ATOM 1029 N N . GLY A 1 127 ? 0.874 8.867 -8.984 1 95.62 127 GLY A N 1
ATOM 1030 C CA . GLY A 1 127 ? -0.405 8.727 -8.305 1 95.62 127 GLY A CA 1
ATOM 1031 C C . GLY A 1 127 ? -1.48 8.109 -9.18 1 95.62 127 GLY A C 1
ATOM 1032 O O . GLY A 1 127 ? -1.472 8.289 -10.406 1 95.62 127 GLY A O 1
ATOM 1033 N N . TRP A 1 128 ? -2.35 7.422 -8.547 1 94.19 128 TRP A N 1
ATOM 1034 C CA . TRP A 1 128 ? -3.539 6.875 -9.195 1 94.19 128 TRP A CA 1
ATOM 1035 C C . TRP A 1 128 ? -4.797 7.586 -8.703 1 94.19 128 TRP A C 1
ATOM 1037 O O . TRP A 1 128 ? -5.062 7.633 -7.5 1 94.19 128 TRP A O 1
ATOM 1047 N N . THR A 1 129 ? -5.656 8.031 -9.633 1 90.31 129 THR A N 1
ATOM 1048 C CA . THR A 1 129 ? -6.848 8.789 -9.266 1 90.31 129 THR A CA 1
ATOM 1049 C C . THR A 1 129 ? -8.094 7.914 -9.367 1 90.31 129 THR A C 1
ATOM 1051 O O . THR A 1 129 ? -9.195 8.344 -9 1 90.31 129 THR A O 1
ATOM 1054 N N . GLY A 1 130 ? -7.922 6.699 -9.781 1 85.75 130 GLY A N 1
ATOM 1055 C CA . GLY A 1 130 ? -9.055 5.855 -10.125 1 85.75 130 GLY A CA 1
ATOM 1056 C C . GLY A 1 130 ? -9.336 5.805 -11.609 1 85.75 130 GLY A C 1
ATOM 1057 O O . GLY A 1 130 ? -10 4.887 -12.094 1 85.75 130 GLY A O 1
ATOM 1058 N N . ASN A 1 131 ? -8.797 6.836 -12.383 1 83.5 131 ASN A N 1
ATOM 1059 C CA . ASN A 1 131 ? -9.023 6.914 -13.82 1 83.5 131 ASN A CA 1
ATOM 1060 C C . ASN A 1 131 ? -7.711 6.957 -14.594 1 83.5 131 ASN A C 1
ATOM 1062 O O . ASN A 1 131 ? -7.602 6.367 -15.672 1 83.5 131 ASN A O 1
ATOM 1066 N N . ASN A 1 132 ? -6.793 7.668 -13.977 1 86.88 132 ASN A N 1
ATOM 1067 C CA . ASN A 1 132 ? -5.516 7.855 -14.656 1 86.88 132 ASN A CA 1
ATOM 1068 C C . ASN A 1 132 ? -4.355 7.883 -13.664 1 86.88 132 ASN A C 1
ATOM 1070 O O . ASN A 1 132 ? -4.551 8.133 -12.477 1 86.88 132 ASN A O 1
ATOM 1074 N N . PHE A 1 133 ? -3.213 7.602 -14.273 1 90.88 133 PHE A N 1
ATOM 1075 C CA . PHE A 1 133 ? -1.964 7.859 -13.562 1 90.88 133 PHE A CA 1
ATOM 1076 C C . PHE A 1 133 ? -1.527 9.305 -13.742 1 90.88 133 PHE A C 1
ATOM 1078 O O . PHE A 1 133 ? -1.649 9.867 -14.828 1 90.88 133 PHE A O 1
ATOM 1085 N N . ILE A 1 134 ? -1.036 9.875 -12.656 1 93 134 ILE A N 1
ATOM 1086 C CA . ILE A 1 134 ? -0.505 11.227 -12.773 1 93 134 ILE A CA 1
ATOM 1087 C C . ILE A 1 134 ? 0.881 11.297 -12.133 1 93 134 ILE A C 1
ATOM 1089 O O . ILE A 1 134 ? 1.187 10.531 -11.219 1 93 134 ILE A O 1
ATOM 1093 N N . LYS A 1 135 ? 1.673 12.195 -12.672 1 94.81 135 LYS A N 1
ATOM 1094 C CA . LYS A 1 135 ? 2.965 12.5 -12.062 1 94.81 135 LYS A CA 1
ATOM 1095 C C . LYS A 1 135 ? 2.832 13.586 -11 1 94.81 135 LYS A C 1
ATOM 1097 O O . LYS A 1 135 ? 2.16 14.594 -11.219 1 94.81 135 LYS A O 1
ATOM 1102 N N . ILE A 1 136 ? 3.441 13.359 -9.906 1 96.19 136 ILE A N 1
ATOM 1103 C CA . ILE A 1 136 ? 3.387 14.289 -8.789 1 96.19 136 ILE A CA 1
ATOM 1104 C C . ILE A 1 136 ? 4.797 14.781 -8.453 1 96.19 136 ILE A C 1
ATOM 1106 O O . ILE A 1 136 ? 5.633 14.008 -7.98 1 96.19 136 ILE A O 1
ATOM 1110 N N . PRO A 1 137 ? 5.02 16.078 -8.688 1 95.75 137 PRO A N 1
ATOM 1111 C CA . PRO A 1 137 ? 6.32 16.578 -8.242 1 95.75 137 PRO A CA 1
ATOM 1112 C C . PRO A 1 137 ? 6.523 16.453 -6.738 1 95.75 137 PRO A C 1
ATOM 1114 O O . PRO A 1 137 ? 5.621 16.766 -5.957 1 95.75 137 PRO A O 1
ATOM 1117 N N . ALA A 1 138 ? 7.672 15.906 -6.352 1 94.25 138 ALA A N 1
ATOM 1118 C CA . ALA A 1 138 ? 7.965 15.695 -4.938 1 94.25 138 ALA A CA 1
ATOM 1119 C C . ALA A 1 138 ? 9.367 16.203 -4.586 1 94.25 138 ALA A C 1
ATOM 1121 O O . ALA A 1 138 ? 9.969 15.742 -3.613 1 94.25 138 ALA A O 1
ATOM 1122 N N . GLY A 1 139 ? 9.867 16.984 -5.32 1 91.69 139 GLY A N 1
ATOM 1123 C CA . GLY A 1 139 ? 11.141 17.641 -5.043 1 91.69 139 GLY A CA 1
ATOM 1124 C C . GLY A 1 139 ? 11.008 18.875 -4.172 1 91.69 139 GLY A C 1
ATOM 1125 O O . GLY A 1 139 ? 9.922 19.156 -3.654 1 91.69 139 GLY A O 1
ATOM 1126 N N . ARG A 1 140 ? 12.094 19.578 -3.988 1 86.38 140 ARG A N 1
ATOM 1127 C CA . ARG A 1 140 ? 12.18 20.75 -3.107 1 86.38 140 ARG A CA 1
ATOM 1128 C C . ARG A 1 140 ? 11.242 21.859 -3.572 1 86.38 140 ARG A C 1
ATOM 1130 O O . ARG A 1 140 ? 10.648 22.562 -2.754 1 86.38 140 ARG A O 1
ATOM 1137 N N . ASP A 1 141 ? 11.039 21.984 -4.828 1 83 141 ASP A N 1
ATOM 1138 C CA . ASP A 1 141 ? 10.258 23.078 -5.395 1 83 141 ASP A CA 1
ATOM 1139 C C . ASP A 1 141 ? 8.758 22.797 -5.27 1 83 141 ASP A C 1
ATOM 1141 O O . ASP A 1 141 ? 7.938 23.688 -5.512 1 83 141 ASP A O 1
ATOM 1145 N N . ALA A 1 142 ? 8.383 21.609 -4.883 1 83.44 142 ALA A N 1
ATOM 1146 C CA . ALA A 1 142 ? 6.98 21.203 -4.824 1 83.44 142 ALA A CA 1
ATOM 1147 C C . ALA A 1 142 ? 6.461 21.234 -3.391 1 83.44 142 ALA A C 1
ATOM 1149 O O . ALA A 1 142 ? 5.289 20.938 -3.146 1 83.44 142 ALA A O 1
ATOM 1150 N N . ILE A 1 143 ? 7.301 21.578 -2.469 1 84.75 143 ILE A N 1
ATOM 1151 C CA . ILE A 1 143 ? 6.961 21.516 -1.053 1 84.75 143 ILE A CA 1
ATOM 1152 C C . ILE A 1 143 ? 5.836 22.5 -0.746 1 84.75 143 ILE A C 1
ATOM 1154 O O . ILE A 1 143 ? 5.855 23.641 -1.212 1 84.75 143 ILE A O 1
ATOM 1158 N N . TYR A 1 144 ? 4.863 21.812 -0.186 1 78.25 144 TYR A N 1
ATOM 1159 C CA . TYR A 1 144 ? 3.822 22.656 0.393 1 78.25 144 TYR A CA 1
ATOM 1160 C C . TYR A 1 144 ? 4.141 23 1.845 1 78.25 144 TYR A C 1
ATOM 1162 O O . TYR A 1 144 ? 4.324 22.109 2.672 1 78.25 144 TYR A O 1
ATOM 1170 N N . ARG A 1 145 ? 4.617 24.156 2.066 1 61.09 145 ARG A N 1
ATOM 1171 C CA . ARG A 1 145 ? 5.062 24.594 3.385 1 61.09 145 ARG A CA 1
ATOM 1172 C C . ARG A 1 145 ? 3.875 24.844 4.309 1 61.09 145 ARG A C 1
ATOM 1174 O O . ARG A 1 145 ? 2.943 25.562 3.945 1 61.09 145 ARG A O 1
ATOM 1181 N N . VAL A 1 146 ? 3.494 23.625 4.965 1 53.19 146 VAL A N 1
ATOM 1182 C CA . VAL A 1 146 ? 2.533 23.938 6.02 1 53.19 146 VAL A CA 1
ATOM 1183 C C . VAL A 1 146 ? 3.271 24.219 7.324 1 53.19 146 VAL A C 1
ATOM 1185 O O . VAL A 1 146 ? 4.285 23.594 7.625 1 53.19 146 VAL A O 1
ATOM 1188 N N . ARG A 1 147 ? 3.178 25.406 7.945 1 42.59 147 ARG A N 1
ATOM 1189 C CA . ARG A 1 147 ? 3.672 25.641 9.297 1 42.59 147 ARG A CA 1
ATOM 1190 C C . ARG A 1 147 ? 3.15 24.594 10.266 1 42.59 147 ARG A C 1
ATOM 1192 O O . ARG A 1 147 ? 1.943 24.484 10.5 1 42.59 147 ARG A O 1
ATOM 1199 N N . ILE A 1 148 ? 3.672 23.375 10.25 1 44.09 148 ILE A N 1
ATOM 1200 C CA . ILE A 1 148 ? 3.281 22.453 11.312 1 44.09 148 ILE A CA 1
ATOM 1201 C C . ILE A 1 148 ? 3.555 23.078 12.672 1 44.09 148 ILE A C 1
ATOM 1203 O O . ILE A 1 148 ? 4.707 23.328 13.031 1 44.09 148 ILE A O 1
ATOM 1207 N N . GLU A 1 149 ? 2.766 23.875 13.125 1 35.47 149 GLU A N 1
ATOM 1208 C CA . GLU A 1 149 ? 2.932 24.438 14.461 1 35.47 149 GLU A CA 1
ATOM 1209 C C . GLU A 1 149 ? 3.08 23.328 15.508 1 35.47 149 GLU A C 1
ATOM 1211 O O . GLU A 1 149 ? 2.248 22.422 15.586 1 35.47 149 GLU A O 1
ATOM 1216 N N . LYS A 1 150 ? 4.32 22.812 15.672 1 38.84 150 LYS A N 1
ATOM 1217 C CA . LYS A 1 150 ? 4.52 22.078 16.922 1 38.84 150 LYS A CA 1
ATOM 1218 C C . LYS A 1 150 ? 3.766 22.75 18.062 1 38.84 150 LYS A C 1
ATOM 1220 O O . LYS A 1 150 ? 3.961 23.938 18.344 1 38.84 150 LYS A O 1
ATOM 1225 N N . GLY A 1 151 ? 2.527 22.406 18.25 1 33.84 151 GLY A N 1
ATOM 1226 C CA . GLY A 1 151 ? 2.031 22.906 19.516 1 33.84 151 GLY A CA 1
ATOM 1227 C C . GLY A 1 151 ? 2.836 22.422 20.703 1 33.84 151 GLY A C 1
ATOM 1228 O O . GLY A 1 151 ? 3.592 21.453 20.594 1 33.84 151 GLY A O 1
ATOM 1229 N N . MET B 1 1 ? -15.039 1.068 -14.695 1 45.22 1 MET B N 1
ATOM 1230 C CA . MET B 1 1 ? -14.727 0.049 -13.695 1 45.22 1 MET B CA 1
ATOM 1231 C C . MET B 1 1 ? -14.047 0.668 -12.484 1 45.22 1 MET B C 1
ATOM 1233 O O . MET B 1 1 ? -13.297 1.636 -12.617 1 45.22 1 MET B O 1
ATOM 1237 N N . PRO B 1 2 ? -14.734 0.42 -11.297 1 53.72 2 PRO B N 1
ATOM 1238 C CA . PRO B 1 2 ? -14.039 1 -10.148 1 53.72 2 PRO B CA 1
ATOM 1239 C C . PRO B 1 2 ? -12.57 0.582 -10.07 1 53.72 2 PRO B C 1
ATOM 1241 O O . PRO B 1 2 ? -12.258 -0.603 -10.219 1 53.72 2 PRO B O 1
ATOM 1244 N N . ASN B 1 3 ? -11.703 1.435 -10.422 1 74.69 3 ASN B N 1
ATOM 1245 C CA . ASN B 1 3 ? -10.289 1.121 -10.578 1 74.69 3 ASN B CA 1
ATOM 1246 C C . ASN B 1 3 ? -9.492 1.439 -9.312 1 74.69 3 ASN B C 1
ATOM 1248 O O . ASN B 1 3 ? -8.609 2.295 -9.328 1 74.69 3 ASN B O 1
ATOM 1252 N N . THR B 1 4 ? -9.914 0.679 -8.281 1 86.38 4 THR B N 1
ATOM 1253 C CA . THR B 1 4 ? -9.125 0.788 -7.055 1 86.38 4 THR B CA 1
ATOM 1254 C C . THR B 1 4 ? -8.125 -0.36 -6.953 1 86.38 4 THR B C 1
ATOM 1256 O O . THR B 1 4 ? -8.391 -1.463 -7.438 1 86.38 4 THR B O 1
ATOM 1259 N N . GLY B 1 5 ? -6.984 -0 -6.387 1 93.31 5 GLY B N 1
ATOM 1260 C CA . GLY B 1 5 ? -5.926 -0.988 -6.242 1 93.31 5 GLY B CA 1
ATOM 1261 C C . GLY B 1 5 ? -4.672 -0.43 -5.594 1 93.31 5 GLY B C 1
ATOM 1262 O O . GLY B 1 5 ? -4.695 0.667 -5.031 1 93.31 5 GLY B O 1
ATOM 1263 N N . GLU B 1 6 ? -3.691 -1.285 -5.562 1 96.31 6 GLU B N 1
ATOM 1264 C CA . GLU B 1 6 ? -2.4 -0.985 -4.949 1 96.31 6 GLU B CA 1
ATOM 1265 C C . GLU B 1 6 ? -1.299 -0.894 -6 1 96.31 6 GLU B C 1
ATOM 1267 O O . GLU B 1 6 ? -1.281 -1.669 -6.957 1 96.31 6 GLU B O 1
ATOM 1272 N N . MET B 1 7 ? -0.396 0.084 -5.727 1 97.19 7 MET B N 1
ATOM 1273 C CA . MET B 1 7 ? 0.645 0.32 -6.723 1 97.19 7 MET B CA 1
ATOM 1274 C C . MET B 1 7 ? 2.029 0.091 -6.129 1 97.19 7 MET B C 1
ATOM 1276 O O . MET B 1 7 ? 2.252 0.352 -4.945 1 97.19 7 MET B O 1
ATOM 1280 N N . ALA B 1 8 ? 2.916 -0.322 -6.953 1 97.25 8 ALA B N 1
ATOM 1281 C CA . ALA B 1 8 ? 4.34 -0.409 -6.629 1 97.25 8 ALA B CA 1
ATOM 1282 C C . ALA B 1 8 ? 5.199 -0.141 -7.863 1 97.25 8 ALA B C 1
ATOM 1284 O O . ALA B 1 8 ? 4.789 -0.431 -8.984 1 97.25 8 ALA B O 1
ATOM 1285 N N . TYR B 1 9 ? 6.309 0.421 -7.652 1 97.06 9 TYR B N 1
ATOM 1286 C CA . TYR B 1 9 ? 7.227 0.746 -8.742 1 97.06 9 TYR B CA 1
ATOM 1287 C C . TYR B 1 9 ? 8.594 0.113 -8.508 1 97.06 9 TYR B C 1
ATOM 1289 O O . TYR B 1 9 ? 9.07 0.059 -7.375 1 97.06 9 TYR B O 1
ATOM 1297 N N . SER B 1 10 ? 9.195 -0.321 -9.57 1 96.5 10 SER B N 1
ATOM 1298 C CA . SER B 1 10 ? 10.562 -0.831 -9.539 1 96.5 10 SER B CA 1
ATOM 1299 C C . SER B 1 10 ? 11.5 0.039 -10.367 1 96.5 10 SER B C 1
ATOM 1301 O O . SER B 1 10 ? 11.383 0.085 -11.594 1 96.5 10 SER B O 1
ATOM 1303 N N . HIS B 1 11 ? 12.414 0.615 -9.68 1 94.44 11 HIS B N 1
ATOM 1304 C CA . HIS B 1 11 ? 13.422 1.393 -10.391 1 94.44 11 HIS B CA 1
ATOM 1305 C C . HIS B 1 11 ? 14.32 0.493 -11.234 1 94.44 11 HIS B C 1
ATOM 1307 O O . HIS B 1 11 ? 14.68 0.85 -12.359 1 94.44 11 HIS B O 1
ATOM 1313 N N . LYS B 1 12 ? 14.648 -0.622 -10.719 1 95.12 12 LYS B N 1
ATOM 1314 C CA . LYS B 1 12 ? 15.531 -1.575 -11.391 1 95.12 12 LYS B CA 1
ATOM 1315 C C . LYS B 1 12 ? 14.938 -2.039 -12.711 1 95.12 12 LYS B C 1
ATOM 1317 O O . LYS B 1 12 ? 15.648 -2.145 -13.719 1 95.12 12 LYS B O 1
ATOM 1322 N N . HIS B 1 13 ? 13.68 -2.307 -12.727 1 96.88 13 HIS B N 1
ATOM 1323 C CA . HIS B 1 13 ? 13.039 -2.863 -13.914 1 96.88 13 HIS B CA 1
ATOM 1324 C C . HIS B 1 13 ? 12.305 -1.784 -14.695 1 96.88 13 HIS B C 1
ATOM 1326 O O . HIS B 1 13 ? 11.844 -2.031 -15.812 1 96.88 13 HIS B O 1
ATOM 1332 N N . ARG B 1 14 ? 12.172 -0.616 -14.055 1 95.56 14 ARG B N 1
ATOM 1333 C CA . ARG B 1 14 ? 11.5 0.529 -14.664 1 95.56 14 ARG B CA 1
ATOM 1334 C C . ARG B 1 14 ? 10.07 0.172 -15.07 1 95.56 14 ARG B C 1
ATOM 1336 O O . ARG B 1 14 ? 9.688 0.37 -16.219 1 95.56 14 ARG B O 1
ATOM 1343 N N . ARG B 1 15 ? 9.336 -0.328 -14.109 1 97.12 15 ARG B N 1
ATOM 1344 C CA . ARG B 1 15 ? 7.969 -0.775 -14.336 1 97.12 15 ARG B CA 1
ATOM 1345 C C . ARG B 1 15 ? 7.082 -0.445 -13.141 1 97.12 15 ARG B C 1
ATOM 1347 O O . ARG B 1 15 ? 7.559 -0.381 -12.008 1 97.12 15 ARG B O 1
ATOM 1354 N N . LEU B 1 16 ? 5.816 -0.218 -13.461 1 97.31 16 LEU B N 1
ATOM 1355 C CA . LEU B 1 16 ? 4.781 0.01 -12.461 1 97.31 16 LEU B CA 1
ATOM 1356 C C . LEU B 1 16 ? 3.816 -1.17 -12.398 1 97.31 16 LEU B C 1
ATOM 1358 O O . LEU B 1 16 ? 3.377 -1.672 -13.43 1 97.31 16 LEU B O 1
ATOM 1362 N N . ALA B 1 17 ? 3.586 -1.638 -11.25 1 98.06 17 ALA B N 1
ATOM 1363 C CA . ALA B 1 17 ? 2.582 -2.68 -11.055 1 98.06 17 ALA B CA 1
ATOM 1364 C C . ALA B 1 17 ? 1.324 -2.115 -10.398 1 98.06 17 ALA B C 1
ATOM 1366 O O . ALA B 1 17 ? 1.408 -1.28 -9.492 1 98.06 17 ALA B O 1
ATOM 1367 N N . PHE B 1 18 ? 0.252 -2.529 -10.828 1 97.44 18 PHE B N 1
ATOM 1368 C CA . PHE B 1 18 ? -1.041 -2.193 -10.242 1 97.44 18 PHE B CA 1
ATOM 1369 C C . PHE B 1 18 ? -1.839 -3.455 -9.938 1 97.44 18 PHE B C 1
ATOM 1371 O O . PHE B 1 18 ? -2.205 -4.203 -10.844 1 97.44 18 PHE B O 1
ATOM 1378 N N . ALA B 1 19 ? -2.111 -3.719 -8.672 1 97.56 19 ALA B N 1
ATOM 1379 C CA . ALA B 1 19 ? -2.893 -4.863 -8.211 1 97.56 19 ALA B CA 1
ATOM 1380 C C . ALA B 1 19 ? -4.336 -4.457 -7.922 1 97.56 19 ALA B C 1
ATOM 1382 O O . ALA B 1 19 ? -4.602 -3.705 -6.984 1 97.56 19 ALA B O 1
ATOM 1383 N N . TYR B 1 20 ? -5.246 -5.031 -8.625 1 94.81 20 TYR B N 1
ATOM 1384 C CA . TYR B 1 20 ? -6.629 -4.57 -8.578 1 94.81 20 TYR B CA 1
ATOM 1385 C C . TYR B 1 20 ? -7.359 -5.16 -7.379 1 94.81 20 TYR B C 1
ATOM 1387 O O . TYR B 1 20 ? -7.27 -6.359 -7.117 1 94.81 20 TYR B O 1
ATOM 1395 N N . ARG B 1 21 ? -8.125 -4.336 -6.762 1 93.44 21 ARG B N 1
ATOM 1396 C CA . ARG B 1 21 ? -8.898 -4.762 -5.602 1 93.44 21 ARG B CA 1
ATOM 1397 C C . ARG B 1 21 ? -10.141 -5.531 -6.023 1 93.44 21 ARG B C 1
ATOM 1399 O O . ARG B 1 21 ? -10.539 -6.492 -5.359 1 93.44 21 ARG B O 1
ATOM 1406 N N . LEU B 1 22 ? -10.727 -5.18 -7.156 1 91.5 22 LEU B N 1
ATOM 1407 C CA . LEU B 1 22 ? -12.016 -5.758 -7.52 1 91.5 22 LEU B CA 1
ATOM 1408 C C . LE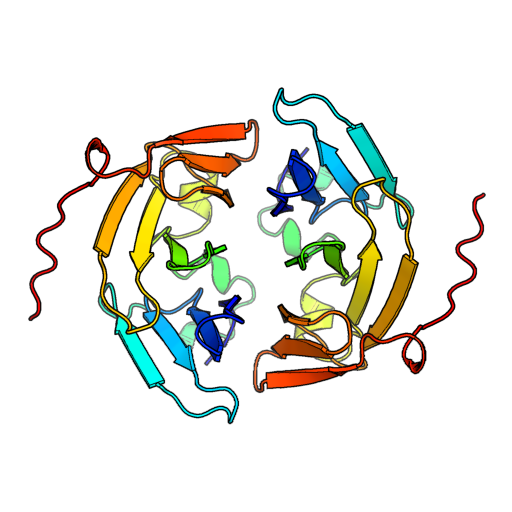U B 1 22 ? -11.859 -6.75 -8.664 1 91.5 22 LEU B C 1
ATOM 1410 O O . LEU B 1 22 ? -12.844 -7.348 -9.109 1 91.5 22 LEU B O 1
ATOM 1414 N N . HIS B 1 23 ? -10.695 -6.91 -9.195 1 92.38 23 HIS B N 1
ATOM 1415 C CA . HIS B 1 23 ? -10.359 -7.91 -10.203 1 92.38 23 HIS B CA 1
ATOM 1416 C C . HIS B 1 23 ? -9.164 -8.75 -9.766 1 92.38 23 HIS B C 1
ATOM 1418 O O . HIS B 1 23 ? -8.211 -8.227 -9.172 1 92.38 23 HIS B O 1
ATOM 1424 N N . PRO B 1 24 ? -9.258 -10.031 -10.039 1 95.06 24 PRO B N 1
ATOM 1425 C CA . PRO B 1 24 ? -8.148 -10.883 -9.617 1 95.06 24 PRO B CA 1
ATOM 1426 C C . PRO B 1 24 ? -6.957 -10.82 -10.57 1 95.06 24 PRO B C 1
ATOM 1428 O O . PRO B 1 24 ? -6.512 -11.859 -11.078 1 95.06 24 PRO B O 1
ATOM 1431 N N . ALA B 1 25 ? -6.43 -9.586 -10.758 1 96.5 25 ALA B N 1
ATOM 1432 C CA . ALA B 1 25 ? -5.383 -9.375 -11.75 1 96.5 25 ALA B CA 1
ATOM 1433 C C . ALA B 1 25 ? -4.395 -8.305 -11.289 1 96.5 25 ALA B C 1
ATOM 1435 O O . ALA B 1 25 ? -4.758 -7.391 -10.547 1 96.5 25 ALA B O 1
ATOM 1436 N N . ILE B 1 26 ? -3.199 -8.453 -11.719 1 97.56 26 ILE B N 1
ATOM 1437 C CA . ILE B 1 26 ? -2.137 -7.465 -11.602 1 97.56 26 ILE B CA 1
ATOM 1438 C C . ILE B 1 26 ? -1.648 -7.062 -12.992 1 97.56 26 ILE B C 1
ATOM 1440 O O . ILE B 1 26 ? -1.335 -7.922 -13.812 1 97.56 26 ILE B O 1
ATOM 1444 N N . GLU B 1 27 ? -1.66 -5.828 -13.234 1 97.31 27 GLU B N 1
ATOM 1445 C CA . GLU B 1 27 ? -1.105 -5.32 -14.492 1 97.31 27 GLU B CA 1
ATOM 1446 C C . GLU B 1 27 ? 0.249 -4.652 -14.258 1 97.31 27 GLU B C 1
ATOM 1448 O O . GLU B 1 27 ? 0.427 -3.91 -13.297 1 97.31 27 GLU B O 1
ATOM 1453 N N . ILE B 1 28 ? 1.141 -4.949 -15.07 1 98.06 28 ILE B N 1
ATOM 1454 C CA . ILE B 1 28 ? 2.459 -4.324 -15.055 1 98.06 28 ILE B CA 1
ATOM 1455 C C . ILE B 1 28 ? 2.602 -3.387 -16.25 1 98.06 28 ILE B C 1
ATOM 1457 O O . ILE B 1 28 ? 2.344 -3.781 -17.391 1 98.06 28 ILE B O 1
ATOM 1461 N N . PHE B 1 29 ? 2.977 -2.193 -15.961 1 96.69 29 PHE B N 1
ATOM 1462 C CA . PHE B 1 29 ? 3.029 -1.138 -16.969 1 96.69 29 PHE B CA 1
ATOM 1463 C C . PHE B 1 29 ? 4.469 -0.704 -17.219 1 96.69 29 PHE B C 1
ATOM 1465 O O . PHE B 1 29 ? 5.305 -0.744 -16.312 1 96.69 29 PHE B O 1
ATOM 1472 N N . ARG B 1 30 ? 4.617 -0.245 -18.422 1 94.44 30 ARG B N 1
ATOM 1473 C CA . ARG B 1 30 ? 5.816 0.53 -18.719 1 94.44 30 ARG B CA 1
ATOM 1474 C C . ARG B 1 30 ? 5.656 1.979 -18.281 1 94.44 30 ARG B C 1
ATOM 1476 O O . ARG B 1 30 ? 4.559 2.408 -17.922 1 94.44 30 ARG B O 1
ATOM 1483 N N . LEU B 1 31 ? 6.711 2.717 -18.25 1 88.19 31 LEU B N 1
ATOM 1484 C CA . LEU B 1 31 ? 6.672 4.078 -17.734 1 88.19 31 LEU B CA 1
ATOM 1485 C C . LEU B 1 31 ? 5.871 4.992 -18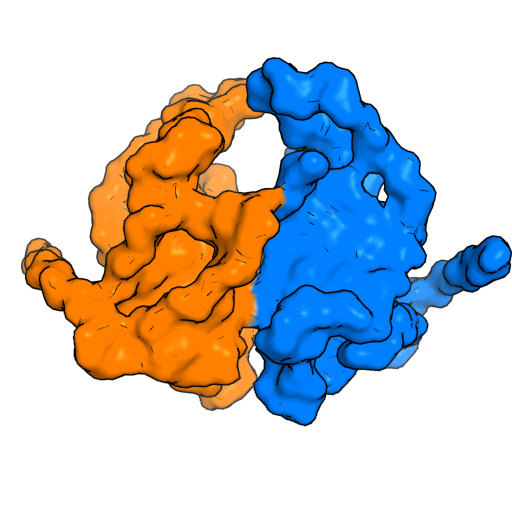.641 1 88.19 31 LEU B C 1
ATOM 1487 O O . LEU B 1 31 ? 5.445 6.074 -18.234 1 88.19 31 LEU B O 1
ATOM 1491 N N . ASP B 1 32 ? 5.66 4.609 -19.812 1 87.25 32 ASP B N 1
ATOM 1492 C CA . ASP B 1 32 ? 4.883 5.438 -20.734 1 87.25 32 ASP B CA 1
ATOM 1493 C C . ASP B 1 32 ? 3.391 5.156 -20.594 1 87.25 32 ASP B C 1
ATOM 1495 O O . ASP B 1 32 ? 2.574 5.742 -21.312 1 87.25 32 ASP B O 1
ATOM 1499 N N . GLY B 1 33 ? 3.09 4.266 -19.734 1 87.75 33 GLY B N 1
ATOM 1500 C CA . GLY B 1 33 ? 1.693 3.982 -19.453 1 87.75 33 GLY B CA 1
ATOM 1501 C C . GLY B 1 33 ? 1.159 2.781 -20.203 1 87.75 33 GLY B C 1
ATOM 1502 O O . GLY B 1 33 ? 0.042 2.328 -19.953 1 87.75 33 GLY B O 1
ATOM 1503 N N . SER B 1 34 ? 1.933 2.273 -21.047 1 92.88 34 SER B N 1
ATOM 1504 C CA . SER B 1 34 ? 1.474 1.097 -21.781 1 92.88 34 SER B CA 1
ATOM 1505 C C . SER B 1 34 ? 1.567 -0.159 -20.922 1 92.88 34 SER B C 1
ATOM 1507 O O . SER B 1 34 ? 2.463 -0.277 -20.078 1 92.88 34 SER B O 1
ATOM 1509 N N . VAL B 1 35 ? 0.651 -1.078 -21.25 1 94.62 35 VAL B N 1
ATOM 1510 C CA . VAL B 1 35 ? 0.624 -2.336 -20.516 1 94.62 35 VAL B CA 1
ATOM 1511 C C . VAL B 1 35 ? 1.755 -3.242 -21 1 94.62 35 VAL B C 1
ATOM 1513 O O . VAL B 1 35 ? 1.887 -3.498 -22.188 1 94.62 35 VAL B O 1
ATOM 1516 N N . PHE B 1 36 ? 2.598 -3.635 -20.094 1 97.38 36 PHE B N 1
ATOM 1517 C CA . PHE B 1 36 ? 3.645 -4.609 -20.391 1 97.38 36 PHE B CA 1
ATOM 1518 C C . PHE B 1 36 ? 3.088 -6.027 -20.359 1 97.38 36 PHE B C 1
ATOM 1520 O O . PHE B 1 36 ? 3.316 -6.809 -21.281 1 97.38 36 PHE B O 1
ATOM 1527 N N . THR B 1 37 ? 2.361 -6.375 -19.344 1 97.5 37 THR B N 1
ATOM 1528 C CA . THR B 1 37 ? 1.729 -7.684 -19.219 1 97.5 37 THR B CA 1
ATOM 1529 C C . THR B 1 37 ? 0.621 -7.648 -18.172 1 97.5 37 THR B C 1
ATOM 1531 O O . THR B 1 37 ? 0.526 -6.699 -17.391 1 97.5 37 THR B O 1
ATOM 1534 N N . ASN B 1 38 ? -0.255 -8.578 -18.188 1 97 38 ASN B N 1
ATOM 1535 C CA . ASN B 1 38 ? -1.356 -8.781 -17.25 1 97 38 ASN B CA 1
ATOM 1536 C C . ASN B 1 38 ? -1.296 -10.164 -16.609 1 97 38 ASN B C 1
ATOM 1538 O O . ASN B 1 38 ? -1.201 -11.18 -17.297 1 97 38 ASN B O 1
ATOM 1542 N N . VAL B 1 39 ? -1.327 -10.18 -15.305 1 97.5 39 VAL B N 1
ATOM 1543 C CA . VAL B 1 39 ? -1.291 -11.422 -14.547 1 97.5 39 VAL B CA 1
ATOM 1544 C C . VAL B 1 39 ? -2.664 -11.695 -13.938 1 97.5 39 VAL B C 1
ATOM 1546 O O . VAL B 1 39 ? -3.023 -11.102 -12.914 1 97.5 39 VAL B O 1
ATOM 1549 N N . GLU B 1 40 ? -3.385 -12.602 -14.477 1 96.38 40 GLU B N 1
ATOM 1550 C CA . GLU B 1 40 ? -4.672 -13.008 -13.914 1 96.38 40 GLU B CA 1
ATOM 1551 C C . GLU B 1 40 ? -4.531 -14.25 -13.047 1 96.38 40 GLU B C 1
ATOM 1553 O O . GLU B 1 40 ? -3.99 -15.266 -13.484 1 96.38 40 GLU B O 1
ATOM 1558 N N . VAL B 1 41 ? -5.094 -14.156 -11.852 1 95.06 41 VAL B N 1
ATOM 1559 C CA . VAL B 1 41 ? -4.828 -15.266 -10.945 1 95.06 41 VAL B CA 1
ATOM 1560 C C . VAL B 1 41 ? -6.113 -16.062 -10.703 1 95.06 41 VAL B C 1
ATOM 1562 O O . VAL B 1 41 ? -6.082 -17.141 -10.109 1 95.06 41 VAL B O 1
ATOM 1565 N N . ALA B 1 42 ? -7.207 -15.586 -11.07 1 92.69 42 ALA B N 1
ATOM 1566 C CA . ALA B 1 42 ? -8.508 -16.25 -10.938 1 92.69 42 ALA B CA 1
ATOM 1567 C C . ALA B 1 42 ? -9.508 -15.68 -11.938 1 92.69 42 ALA B C 1
ATOM 1569 O O . ALA B 1 42 ? -9.219 -14.719 -12.648 1 92.69 42 ALA B O 1
ATOM 1570 N N . LYS B 1 43 ? -10.672 -16.25 -12.047 1 90.69 43 LYS B N 1
ATOM 1571 C CA . LYS B 1 43 ? -11.734 -15.742 -12.906 1 90.69 43 LYS B CA 1
ATOM 1572 C C . LYS B 1 43 ? -12.336 -14.453 -12.352 1 90.69 43 LYS B C 1
ATOM 1574 O O . LYS B 1 43 ? -12.531 -14.328 -11.141 1 90.69 43 LYS B O 1
ATOM 1579 N N . PRO B 1 44 ? -12.625 -13.547 -13.227 1 87.5 44 PRO B N 1
ATOM 1580 C CA . PRO B 1 44 ? -13.266 -12.312 -12.758 1 87.5 44 PRO B CA 1
ATOM 1581 C C . PRO B 1 44 ? -14.609 -12.57 -12.078 1 87.5 44 PRO B C 1
ATOM 1583 O O . PRO B 1 44 ? -15.359 -13.445 -12.508 1 87.5 44 PRO B O 1
ATOM 1586 N N . THR B 1 45 ? -14.859 -11.898 -11.023 1 81.5 45 THR B N 1
ATOM 1587 C CA . THR B 1 45 ? -16.078 -12.102 -10.266 1 81.5 45 THR B CA 1
ATOM 1588 C C . THR B 1 45 ? -16.891 -10.812 -10.18 1 81.5 45 THR B C 1
ATOM 1590 O O . THR B 1 45 ? -18.016 -10.805 -9.688 1 81.5 45 THR B O 1
ATOM 1593 N N . PHE B 1 46 ? -16.344 -9.758 -10.664 1 80.19 46 PHE B N 1
ATOM 1594 C CA . PHE B 1 46 ? -16.953 -8.453 -10.461 1 80.19 46 PHE B CA 1
ATOM 1595 C C . PHE B 1 46 ? -18.266 -8.344 -11.219 1 80.19 46 PHE B C 1
ATOM 1597 O O . PHE B 1 46 ? -18.344 -8.688 -12.398 1 80.19 46 PHE B O 1
ATOM 1604 N N . ASP B 1 47 ? -19.266 -7.871 -10.445 1 76.19 47 ASP B N 1
ATOM 1605 C CA . ASP B 1 47 ? -20.578 -7.566 -11.008 1 76.19 47 ASP B CA 1
ATOM 1606 C C . ASP B 1 47 ? -20.766 -6.059 -11.164 1 76.19 47 ASP B C 1
ATOM 1608 O O . ASP B 1 47 ? -20.969 -5.348 -10.18 1 76.19 47 ASP B O 1
ATOM 1612 N N . PRO B 1 48 ? -20.75 -5.477 -12.281 1 73.12 48 PRO B N 1
ATOM 1613 C CA . PRO B 1 48 ? -20.859 -4.035 -12.508 1 73.12 48 PRO B CA 1
ATOM 1614 C C . PRO B 1 48 ? -22.172 -3.455 -11.953 1 73.12 48 PRO B C 1
ATOM 1616 O O . PRO B 1 48 ? -22.25 -2.256 -11.68 1 73.12 48 PRO B O 1
ATOM 1619 N N . ALA B 1 49 ? -23.188 -4.246 -11.742 1 71.75 49 ALA B N 1
ATOM 1620 C CA . ALA B 1 49 ? -24.484 -3.785 -11.258 1 71.75 49 ALA B CA 1
ATOM 1621 C C . ALA B 1 49 ? -24.391 -3.289 -9.82 1 71.75 49 ALA B C 1
ATOM 1623 O O . ALA B 1 49 ? -25.266 -2.561 -9.344 1 71.75 49 ALA B O 1
ATOM 1624 N N . THR B 1 50 ? -23.312 -3.619 -9.18 1 67.06 50 THR B N 1
ATOM 1625 C CA . THR B 1 50 ? -23.188 -3.299 -7.758 1 67.06 50 THR B CA 1
ATOM 1626 C C . THR B 1 50 ? -22.469 -1.966 -7.566 1 67.06 50 THR B C 1
ATOM 1628 O O . THR B 1 50 ? -22.375 -1.467 -6.441 1 67.06 50 THR B O 1
ATOM 1631 N N . LEU B 1 51 ? -21.969 -1.345 -8.516 1 64.75 51 LEU B N 1
ATOM 1632 C CA . LEU B 1 51 ? -21.172 -0.126 -8.422 1 64.75 51 LEU B CA 1
ATOM 1633 C C . LEU B 1 51 ? -21.969 0.996 -7.766 1 64.75 51 LEU B C 1
ATOM 1635 O O . LEU B 1 51 ? -21.391 1.862 -7.098 1 64.75 51 LEU B O 1
ATOM 1639 N N . ASP B 1 52 ? -23.203 0.856 -7.918 1 60.22 52 ASP B N 1
ATOM 1640 C CA . ASP B 1 52 ? -24.047 1.933 -7.422 1 60.22 52 ASP B CA 1
ATOM 1641 C C . ASP B 1 52 ? -24.469 1.682 -5.977 1 60.22 52 ASP B C 1
ATOM 1643 O O . ASP B 1 52 ? -25.156 2.512 -5.371 1 60.22 52 ASP B O 1
ATOM 1647 N N . GLU B 1 53 ? -23.984 0.72 -5.504 1 58.34 53 GLU B N 1
ATOM 1648 C CA . GLU B 1 53 ? -24.422 0.419 -4.141 1 58.34 53 GLU B CA 1
ATOM 1649 C C . GLU B 1 53 ? -23.422 0.971 -3.117 1 58.34 53 GLU B C 1
ATOM 1651 O O . GLU B 1 53 ? -22.219 1.002 -3.365 1 58.34 53 GLU B O 1
ATOM 1656 N N . ALA B 1 54 ? -23.953 1.643 -2.074 1 52.81 54 ALA B N 1
ATOM 1657 C CA . ALA B 1 54 ? -23.156 2.285 -1.022 1 52.81 54 ALA B CA 1
ATOM 1658 C C . ALA B 1 54 ? -22.156 1.311 -0.416 1 52.81 54 ALA B C 1
ATOM 1660 O O . ALA B 1 54 ? -21.078 1.716 0.02 1 52.81 54 ALA B O 1
ATOM 1661 N N . ASP B 1 55 ? -22.531 0.069 -0.393 1 61.47 55 ASP B N 1
ATOM 1662 C CA . ASP B 1 55 ? -21.703 -0.945 0.245 1 61.47 55 ASP B CA 1
ATOM 1663 C C . ASP B 1 55 ? -20.984 -1.811 -0.796 1 61.47 55 ASP B C 1
ATOM 1665 O O . ASP B 1 55 ? -20.906 -3.029 -0.64 1 61.47 55 ASP B O 1
ATOM 1669 N N . PHE B 1 56 ? -20.484 -1.158 -1.756 1 62.81 56 PHE B N 1
ATOM 1670 C CA . PHE B 1 56 ? -19.922 -1.815 -2.93 1 62.81 56 PHE B CA 1
ATOM 1671 C C . PHE B 1 56 ? -18.797 -2.76 -2.529 1 62.81 56 PHE B C 1
ATOM 1673 O O . PHE B 1 56 ? -18.734 -3.891 -3.016 1 62.81 56 PHE B O 1
ATOM 1680 N N . GLU B 1 57 ? -17.984 -2.424 -1.673 1 64.5 57 GLU B N 1
ATOM 1681 C CA . GLU B 1 57 ? -16.875 -3.285 -1.284 1 64.5 57 GLU B CA 1
ATOM 1682 C C . GLU B 1 57 ? -17.359 -4.441 -0.408 1 64.5 57 GLU B C 1
ATOM 1684 O O . GLU B 1 57 ? -16.75 -5.512 -0.403 1 64.5 57 GLU B O 1
ATOM 1689 N N . ASP B 1 58 ? -18.469 -4.191 0.149 1 68.31 58 ASP B N 1
ATOM 1690 C CA . ASP B 1 58 ? -18.984 -5.23 1.029 1 68.31 58 ASP B CA 1
ATOM 1691 C C . ASP B 1 58 ? -19.703 -6.312 0.232 1 68.31 58 ASP B C 1
ATOM 1693 O O . ASP B 1 58 ? -19.922 -7.422 0.727 1 68.31 58 ASP B O 1
ATOM 1697 N N . MET B 1 59 ? -19.969 -5.98 -0.913 1 72.75 59 MET B N 1
ATOM 1698 C CA . MET B 1 59 ? -20.812 -6.898 -1.683 1 72.75 59 MET B CA 1
ATOM 1699 C C . MET B 1 59 ? -19.969 -7.672 -2.701 1 72.75 59 MET B C 1
ATOM 1701 O O . MET B 1 59 ? -20.469 -8.586 -3.354 1 72.75 59 MET B O 1
ATOM 1705 N N . ASN B 1 60 ? -18.734 -7.344 -2.84 1 79.75 60 ASN B N 1
ATOM 1706 C CA . ASN B 1 60 ? -17.859 -7.992 -3.805 1 79.75 60 ASN B CA 1
ATOM 1707 C C . ASN B 1 60 ? -16.609 -8.555 -3.133 1 79.75 60 ASN B C 1
ATOM 1709 O O . ASN B 1 60 ? -16.094 -7.973 -2.17 1 79.75 60 ASN B O 1
ATOM 1713 N N . PRO B 1 61 ? -16.234 -9.734 -3.654 1 86.88 61 PRO B N 1
ATOM 1714 C CA . PRO B 1 61 ? -14.938 -10.188 -3.152 1 86.88 61 PRO B CA 1
ATOM 1715 C C . PRO B 1 61 ? -13.82 -9.172 -3.404 1 86.88 61 PRO B C 1
ATOM 1717 O O . PRO B 1 61 ? -13.781 -8.539 -4.465 1 86.88 61 PRO B O 1
ATOM 1720 N N . LEU B 1 62 ? -13.039 -8.969 -2.432 1 90.44 62 LEU B N 1
ATOM 1721 C CA . LEU B 1 62 ? -11.812 -8.195 -2.582 1 90.44 62 LEU B CA 1
ATOM 1722 C C . LEU B 1 62 ? -10.641 -9.094 -2.965 1 90.44 62 LEU B C 1
ATOM 1724 O O . LEU B 1 62 ? -10.398 -10.117 -2.314 1 90.44 62 LEU B O 1
ATOM 1728 N N . HIS B 1 63 ? -9.984 -8.766 -4.023 1 94.25 63 HIS B N 1
ATOM 1729 C CA . HIS B 1 63 ? -8.914 -9.617 -4.531 1 94.25 63 HIS B CA 1
ATOM 1730 C C . HIS B 1 63 ? -7.559 -9.188 -3.975 1 94.25 63 HIS B C 1
ATOM 1732 O O . HIS B 1 63 ? -7.203 -9.555 -2.854 1 94.25 63 HIS B O 1
ATOM 1738 N N . PHE B 1 64 ? -6.883 -8.203 -4.551 1 96.38 64 PHE B N 1
ATOM 1739 C CA . PHE B 1 64 ? -5.617 -7.75 -3.99 1 96.38 64 PHE B CA 1
ATOM 1740 C C . PHE B 1 64 ? -5.824 -6.547 -3.08 1 96.38 64 PHE B C 1
ATOM 1742 O O . PHE B 1 64 ? -6.383 -5.531 -3.504 1 96.38 64 PHE B O 1
ATOM 1749 N N . VAL B 1 65 ? -5.262 -6.672 -1.86 1 95.31 65 VAL B N 1
ATOM 1750 C CA . VAL B 1 65 ? -5.562 -5.633 -0.88 1 95.31 65 VAL B CA 1
ATOM 1751 C C . VAL B 1 65 ? -4.281 -4.902 -0.494 1 95.31 65 VAL B C 1
ATOM 1753 O O . VAL B 1 65 ? -4.328 -3.844 0.139 1 95.31 65 VAL B O 1
ATOM 1756 N N . ASP B 1 66 ? -3.141 -5.48 -0.802 1 97.5 66 ASP B N 1
ATOM 1757 C CA . ASP B 1 66 ? -1.862 -4.828 -0.534 1 97.5 66 ASP B CA 1
ATOM 1758 C C . ASP B 1 66 ? -0.773 -5.355 -1.467 1 97.5 66 ASP B C 1
ATOM 1760 O O . ASP B 1 66 ? -0.931 -6.414 -2.078 1 97.5 66 ASP B O 1
ATOM 1764 N N . ILE B 1 67 ? 0.274 -4.574 -1.598 1 98.69 67 ILE B N 1
ATOM 1765 C CA . ILE B 1 67 ? 1.388 -4.918 -2.475 1 98.69 67 ILE B CA 1
ATOM 1766 C C . ILE B 1 67 ? 2.695 -4.402 -1.877 1 98.69 67 ILE B C 1
ATOM 1768 O O . ILE B 1 67 ? 2.717 -3.354 -1.228 1 98.69 67 ILE B O 1
ATOM 1772 N N . THR B 1 68 ? 3.73 -5.129 -1.954 1 98.25 68 THR B N 1
ATOM 1773 C CA . THR B 1 68 ? 5.086 -4.711 -1.617 1 98.25 68 THR B CA 1
ATOM 1774 C C . THR B 1 68 ? 6.098 -5.324 -2.584 1 98.25 68 THR B C 1
ATOM 1776 O O . THR B 1 68 ? 5.746 -6.184 -3.396 1 98.25 68 THR B O 1
ATOM 1779 N N . THR B 1 69 ? 7.277 -4.777 -2.594 1 97.69 69 THR B N 1
ATOM 1780 C CA . THR B 1 69 ? 8.234 -5.266 -3.578 1 97.69 69 THR B CA 1
ATOM 1781 C C . THR B 1 69 ? 9.625 -5.383 -2.963 1 97.69 69 THR B C 1
ATOM 1783 O O . THR B 1 69 ? 9.922 -4.734 -1.954 1 97.69 69 THR B O 1
ATOM 1786 N N . THR B 1 70 ? 10.359 -6.312 -3.439 1 96 70 THR B N 1
ATOM 1787 C CA . THR B 1 70 ? 11.812 -6.27 -3.404 1 96 70 THR B CA 1
ATOM 1788 C C . THR B 1 70 ? 12.375 -5.855 -4.766 1 96 70 THR B C 1
ATOM 1790 O O . THR B 1 70 ? 11.617 -5.473 -5.66 1 96 70 THR B O 1
ATOM 1793 N N . ASP B 1 71 ? 13.656 -5.926 -4.922 1 94.44 71 ASP B N 1
ATOM 1794 C CA . ASP B 1 71 ? 14.273 -5.504 -6.18 1 94.44 71 ASP B CA 1
ATOM 1795 C C . ASP B 1 71 ? 13.789 -6.371 -7.34 1 94.44 71 ASP B C 1
ATOM 1797 O O . ASP B 1 71 ? 13.664 -5.891 -8.469 1 94.44 71 ASP B O 1
ATOM 1801 N N . ASP B 1 72 ? 13.422 -7.613 -7.012 1 96.25 72 ASP B N 1
ATOM 1802 C CA . ASP B 1 72 ? 13.234 -8.516 -8.141 1 96.25 72 ASP B CA 1
ATOM 1803 C C . ASP B 1 72 ? 11.797 -9.031 -8.203 1 96.25 72 ASP B C 1
ATOM 1805 O O . ASP B 1 72 ? 11.375 -9.594 -9.219 1 96.25 72 ASP B O 1
ATOM 1809 N N . TYR B 1 73 ? 11.055 -8.758 -7.105 1 97.94 73 TYR B N 1
ATOM 1810 C CA . TYR B 1 73 ? 9.75 -9.422 -7.098 1 97.94 73 TYR B CA 1
ATOM 1811 C C . TYR B 1 73 ? 8.672 -8.484 -6.578 1 97.94 73 TYR B C 1
ATOM 1813 O O . TYR B 1 73 ? 8.945 -7.578 -5.789 1 97.94 73 TYR B O 1
ATOM 1821 N N . ILE B 1 74 ? 7.516 -8.711 -7.066 1 98.44 74 ILE B N 1
ATOM 1822 C CA . ILE B 1 74 ? 6.27 -8.18 -6.531 1 98.44 74 ILE B CA 1
ATOM 1823 C C . ILE B 1 74 ? 5.641 -9.188 -5.578 1 98.44 74 ILE B C 1
ATOM 1825 O O . ILE B 1 74 ? 5.523 -10.375 -5.906 1 98.44 74 ILE B O 1
ATOM 1829 N N . TYR B 1 75 ? 5.301 -8.781 -4.414 1 98.38 75 TYR B N 1
ATOM 1830 C CA . TYR B 1 75 ? 4.484 -9.555 -3.486 1 98.38 75 TYR B CA 1
ATOM 1831 C C . TYR B 1 75 ? 3.111 -8.914 -3.307 1 98.38 75 TYR B C 1
ATOM 1833 O O . TYR B 1 75 ? 3.004 -7.789 -2.816 1 98.38 75 TYR B O 1
ATOM 1841 N N . ALA B 1 76 ? 2.092 -9.602 -3.707 1 98.5 76 ALA B N 1
ATOM 1842 C CA . ALA B 1 76 ? 0.733 -9.07 -3.65 1 98.5 76 ALA B CA 1
ATOM 1843 C C . ALA B 1 76 ? -0.145 -9.906 -2.723 1 98.5 76 ALA B C 1
ATOM 1845 O O . ALA B 1 76 ? -0.195 -11.133 -2.84 1 98.5 76 ALA B O 1
ATOM 1846 N N . LEU B 1 77 ? -0.794 -9.266 -1.81 1 97.75 77 LEU B N 1
ATOM 1847 C CA . LEU B 1 77 ? -1.667 -9.906 -0.833 1 97.75 77 LEU B CA 1
ATOM 1848 C C . LEU B 1 77 ? -3.072 -10.094 -1.397 1 97.75 77 LEU B C 1
ATOM 1850 O O . LEU B 1 77 ? -3.777 -9.109 -1.646 1 97.75 77 LEU B O 1
ATOM 1854 N N . TYR B 1 78 ? -3.49 -11.352 -1.507 1 96.5 78 TYR B N 1
ATOM 1855 C CA . TYR B 1 78 ? -4.75 -11.742 -2.127 1 96.5 78 TYR B CA 1
ATOM 1856 C C . TYR B 1 78 ? -5.719 -12.297 -1.09 1 96.5 78 TYR B C 1
ATOM 1858 O O . TYR B 1 78 ? -5.41 -13.266 -0.397 1 96.5 78 TYR B O 1
ATOM 1866 N N . TRP B 1 79 ? -6.867 -11.664 -1.017 1 93.12 79 TRP B N 1
ATOM 1867 C CA . TRP B 1 79 ? -7.91 -12.18 -0.134 1 93.12 79 TRP B CA 1
ATOM 1868 C C . TRP B 1 79 ? -8.844 -13.125 -0.887 1 93.12 79 TRP B C 1
ATOM 1870 O O . TRP B 1 79 ? -9.031 -14.273 -0.487 1 93.12 79 TRP B O 1
ATOM 1880 N N . GLY B 1 80 ? -9.469 -12.656 -1.988 1 88.75 80 GLY B N 1
ATOM 1881 C CA . GLY B 1 80 ? -10.391 -13.438 -2.811 1 88.75 80 GLY B CA 1
ATOM 1882 C C . GLY B 1 80 ? -11.734 -13.664 -2.15 1 88.75 80 GLY B C 1
ATOM 1883 O O . GLY B 1 80 ? -12.438 -14.617 -2.479 1 88.75 80 GLY B O 1
ATOM 1884 N N . HIS B 1 81 ? -12.023 -12.906 -1.095 1 83.5 81 HIS B N 1
ATOM 1885 C CA . HIS B 1 81 ? -13.297 -13.031 -0.394 1 83.5 81 HIS B CA 1
ATOM 1886 C C . HIS B 1 81 ? -13.82 -11.664 0.039 1 83.5 81 HIS B C 1
ATOM 1888 O O . HIS B 1 81 ? -13.125 -10.656 -0.082 1 83.5 81 HIS B O 1
ATOM 1894 N N . ILE B 1 82 ? -15.039 -11.664 0.544 1 79.44 82 ILE B N 1
ATOM 1895 C CA . ILE B 1 82 ? -15.688 -10.422 0.938 1 79.44 82 ILE B CA 1
ATOM 1896 C C . ILE B 1 82 ? -15.156 -9.969 2.293 1 79.44 82 ILE B C 1
ATOM 1898 O O . ILE B 1 82 ? -14.664 -10.781 3.08 1 79.44 82 ILE B O 1
ATOM 1902 N N . TYR B 1 83 ? -15.289 -8.758 2.592 1 80.56 83 TYR B N 1
ATOM 1903 C CA . TYR B 1 83 ? -14.711 -8.102 3.756 1 80.56 83 TYR B CA 1
ATOM 1904 C C . TYR B 1 83 ? -15.227 -8.719 5.047 1 80.56 83 TYR B C 1
ATOM 1906 O O . TYR B 1 83 ? -14.469 -8.906 6.004 1 80.56 83 TYR B O 1
ATOM 1914 N N . ARG B 1 84 ? -16.453 -8.992 5.078 1 75.06 84 ARG B N 1
ATOM 1915 C CA . ARG B 1 84 ? -17.062 -9.531 6.293 1 75.06 84 ARG B CA 1
ATOM 1916 C C . ARG B 1 84 ? -16.375 -10.82 6.723 1 75.06 84 ARG B C 1
ATOM 1918 O O . ARG B 1 84 ? -16.219 -11.086 7.918 1 75.06 84 ARG B O 1
ATOM 1925 N N . GLN B 1 85 ? -15.984 -11.617 5.793 1 76.56 85 GLN B N 1
ATOM 1926 C CA . GLN B 1 85 ? -15.289 -12.867 6.098 1 76.56 85 GLN B CA 1
ATOM 1927 C C . GLN B 1 85 ? -13.906 -12.586 6.691 1 76.56 85 GLN B C 1
ATOM 1929 O O . GLN B 1 85 ? -13.414 -13.359 7.52 1 76.56 85 GLN B O 1
ATOM 1934 N N . HIS B 1 86 ? -13.305 -11.508 6.285 1 76.38 86 HIS B N 1
ATOM 1935 C CA . HIS B 1 86 ? -12.016 -11.109 6.82 1 76.38 86 HIS B CA 1
ATOM 1936 C C . HIS B 1 86 ? -12.141 -10.633 8.266 1 76.38 86 HIS B C 1
ATOM 1938 O O . HIS B 1 86 ? -11.312 -10.984 9.109 1 76.38 86 HIS B O 1
ATOM 1944 N N . GLN B 1 87 ? -13.18 -9.969 8.516 1 70.88 87 GLN B N 1
ATOM 1945 C CA . GLN B 1 87 ? -13.422 -9.453 9.859 1 70.88 87 GLN B CA 1
ATOM 1946 C C . GLN B 1 87 ? -13.656 -10.578 10.852 1 70.88 87 GLN B C 1
ATOM 1948 O O . GLN B 1 87 ? -13.266 -10.484 12.016 1 70.88 87 GLN B O 1
ATOM 1953 N N . ALA B 1 88 ? -14.188 -11.562 10.289 1 69.12 88 ALA B N 1
ATOM 1954 C CA . ALA B 1 88 ? -14.477 -12.703 11.156 1 69.12 88 ALA B CA 1
ATOM 1955 C C . ALA B 1 88 ? -13.219 -13.531 11.406 1 69.12 88 ALA B C 1
ATOM 1957 O O . ALA B 1 88 ? -13.258 -14.523 12.141 1 69.12 88 ALA B O 1
ATOM 1958 N N . GLN B 1 89 ? -12.086 -13.094 10.859 1 67.44 89 GLN B N 1
ATOM 1959 C CA . GLN B 1 89 ? -10.781 -13.727 11.031 1 67.44 89 GLN B CA 1
ATOM 1960 C C . GLN B 1 89 ? -10.828 -15.203 10.633 1 67.44 89 GLN B C 1
ATOM 1962 O O . GLN B 1 89 ? -10.102 -1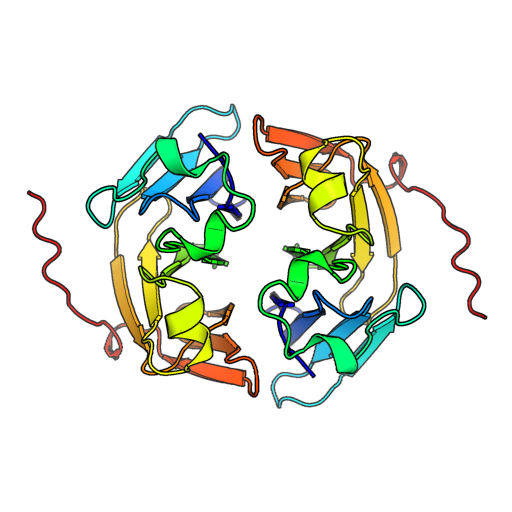6.016 11.188 1 67.44 89 GLN B O 1
ATOM 1967 N N . VAL B 1 90 ? -11.672 -15.539 9.828 1 71.56 90 VAL B N 1
ATOM 1968 C CA . VAL B 1 90 ? -11.797 -16.922 9.398 1 71.56 90 VAL B CA 1
ATOM 1969 C C . VAL B 1 90 ? -11.164 -17.094 8.016 1 71.56 90 VAL B C 1
ATOM 1971 O O . VAL B 1 90 ? -10.867 -18.219 7.598 1 71.56 90 VAL B O 1
ATOM 1974 N N . ALA B 1 91 ? -10.773 -15.945 7.539 1 74.94 91 ALA B N 1
ATOM 1975 C CA . ALA B 1 91 ? -10.289 -16.016 6.16 1 74.94 91 ALA B CA 1
ATOM 1976 C C . ALA B 1 91 ? -8.781 -16.203 6.117 1 74.94 91 ALA B C 1
ATOM 1978 O O . ALA B 1 91 ? -8.055 -15.734 6.996 1 74.94 91 ALA B O 1
ATOM 1979 N N . LYS B 1 92 ? -8.406 -16.969 5.188 1 87.44 92 LYS B N 1
ATOM 1980 C CA . LYS B 1 92 ? -6.992 -17.172 4.883 1 87.44 92 LYS B CA 1
ATOM 1981 C C . LYS B 1 92 ? -6.512 -16.172 3.836 1 87.44 92 LYS B C 1
ATOM 1983 O O . LYS B 1 92 ? -7.316 -15.594 3.105 1 87.44 92 LYS B O 1
ATOM 1988 N N . SER B 1 93 ? -5.254 -15.891 3.951 1 93.44 93 SER B N 1
ATOM 1989 C CA . SER B 1 93 ? -4.637 -15 2.977 1 93.44 93 SER B CA 1
ATOM 1990 C C . SER B 1 93 ? -3.645 -15.75 2.094 1 93.44 93 SER B C 1
ATOM 1992 O O . SER B 1 93 ? -3.045 -16.734 2.521 1 93.44 93 SER B O 1
ATOM 1994 N N . THR B 1 94 ? -3.584 -15.344 0.874 1 95.56 94 THR B N 1
ATOM 1995 C CA . THR B 1 94 ? -2.574 -15.836 -0.057 1 95.56 94 THR B CA 1
ATOM 1996 C C . THR B 1 94 ? -1.681 -14.695 -0.539 1 95.56 94 THR B C 1
ATOM 1998 O O . THR B 1 94 ? -2.166 -13.602 -0.843 1 95.56 94 THR B O 1
ATOM 2001 N N . ILE B 1 95 ? -0.375 -14.945 -0.595 1 97.62 95 ILE B N 1
ATOM 2002 C CA . ILE B 1 95 ? 0.555 -13.969 -1.158 1 97.62 95 ILE B CA 1
ATOM 2003 C C . ILE B 1 95 ? 1.149 -14.516 -2.455 1 97.62 95 ILE B C 1
ATOM 2005 O O . ILE B 1 95 ? 1.736 -15.602 -2.469 1 97.62 95 ILE B O 1
ATOM 2009 N N . TYR B 1 96 ? 0.96 -13.812 -3.533 1 97.69 96 TYR B N 1
ATOM 2010 C CA . TYR B 1 96 ? 1.575 -14.141 -4.816 1 97.69 96 TYR B CA 1
ATOM 2011 C C . TYR B 1 96 ? 2.947 -13.492 -4.945 1 97.69 96 TYR B C 1
ATOM 2013 O O . TYR B 1 96 ? 3.094 -12.289 -4.723 1 97.69 96 TYR B O 1
ATOM 2021 N N . LYS B 1 97 ? 3.9 -14.258 -5.242 1 97.69 97 LYS B N 1
ATOM 2022 C CA . LYS B 1 97 ? 5.211 -13.781 -5.664 1 97.69 97 LYS B CA 1
ATOM 2023 C C . LYS B 1 97 ? 5.332 -13.758 -7.184 1 97.69 97 LYS B C 1
ATOM 2025 O O . LYS B 1 97 ? 5.238 -14.805 -7.832 1 97.69 97 LYS B O 1
ATOM 2030 N N . ILE B 1 98 ? 5.559 -12.625 -7.746 1 97.94 98 ILE B N 1
ATOM 2031 C CA . ILE B 1 98 ? 5.555 -12.422 -9.188 1 97.94 98 ILE B CA 1
ATOM 2032 C C . ILE B 1 98 ? 6.812 -11.664 -9.602 1 97.94 98 ILE B C 1
ATOM 2034 O O . ILE B 1 98 ? 7.227 -10.719 -8.938 1 97.94 98 ILE B O 1
ATOM 2038 N N . ASP B 1 99 ? 7.43 -12.086 -10.648 1 98.06 99 ASP B N 1
ATOM 2039 C CA . ASP B 1 99 ? 8.539 -11.281 -11.133 1 98.06 99 ASP B CA 1
ATOM 2040 C C . ASP B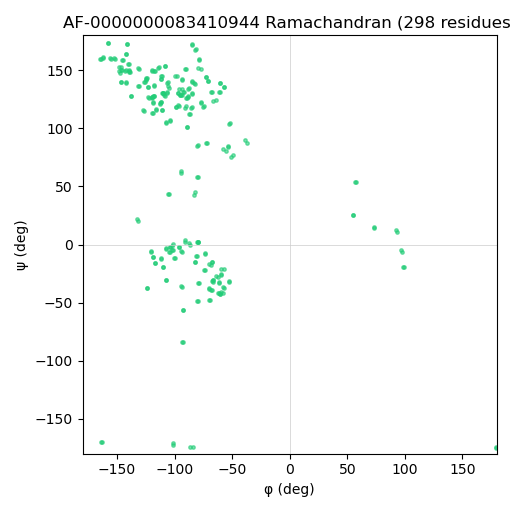 1 99 ? 8.047 -10.156 -12.039 1 98.06 99 ASP B C 1
ATOM 2042 O O . ASP B 1 99 ? 6.859 -10.07 -12.344 1 98.06 99 ASP B O 1
ATOM 2046 N N . TRP B 1 100 ? 8.883 -9.258 -12.43 1 98.25 100 TRP B N 1
ATOM 2047 C CA . TRP B 1 100 ? 8.484 -8.047 -13.141 1 98.25 100 TRP B CA 1
ATOM 2048 C C . TRP B 1 100 ? 8.234 -8.328 -14.617 1 98.25 100 TRP B C 1
ATOM 2050 O O . TRP B 1 100 ? 7.863 -7.43 -15.375 1 98.25 100 TRP B O 1
ATOM 2060 N N . ASP B 1 101 ? 8.367 -9.578 -15.039 1 97.81 101 ASP B N 1
ATOM 2061 C CA . ASP B 1 101 ? 7.945 -10.016 -16.375 1 97.81 101 ASP B CA 1
ATOM 2062 C C . ASP B 1 101 ? 6.543 -10.625 -16.328 1 97.81 101 ASP B C 1
ATOM 2064 O O . ASP B 1 101 ? 5.992 -11.008 -17.359 1 97.81 101 ASP B O 1
ATOM 2068 N N . GLY B 1 102 ? 5.977 -10.695 -15.125 1 97.88 102 GLY B N 1
ATOM 2069 C CA . GLY B 1 102 ? 4.605 -11.148 -14.977 1 97.88 102 GLY B CA 1
ATOM 2070 C C . GLY B 1 102 ? 4.496 -12.641 -14.711 1 97.88 102 GLY B C 1
ATOM 2071 O O . GLY B 1 102 ? 3.408 -13.219 -14.812 1 97.88 102 GLY B O 1
ATOM 2072 N N . ASN B 1 103 ? 5.617 -13.289 -14.422 1 97.25 103 ASN B N 1
ATOM 2073 C CA . ASN B 1 103 ? 5.57 -14.703 -14.078 1 97.25 103 ASN B CA 1
ATOM 2074 C C . ASN B 1 103 ? 5.277 -14.914 -12.594 1 97.25 103 ASN B C 1
ATOM 2076 O O . ASN B 1 103 ? 5.93 -14.312 -11.742 1 97.25 103 ASN B O 1
ATOM 2080 N N . ILE B 1 104 ? 4.316 -15.75 -12.328 1 96.62 104 ILE B N 1
ATOM 2081 C CA . ILE B 1 104 ? 4.09 -16.156 -10.945 1 96.62 104 ILE B CA 1
ATOM 2082 C C . ILE B 1 104 ? 5.176 -17.141 -10.516 1 96.62 104 ILE B C 1
ATOM 2084 O O . ILE B 1 104 ? 5.289 -18.234 -11.078 1 96.62 104 ILE B O 1
ATOM 2088 N N . ILE B 1 105 ? 5.91 -16.781 -9.547 1 96.25 105 ILE B N 1
ATOM 2089 C CA . ILE B 1 105 ? 7.066 -17.547 -9.102 1 96.25 105 ILE B CA 1
ATOM 2090 C C . ILE B 1 105 ? 6.656 -18.484 -7.961 1 96.25 105 ILE B C 1
ATOM 2092 O O . ILE B 1 105 ? 7.184 -19.594 -7.84 1 96.25 105 ILE B O 1
ATOM 2096 N N . ALA B 1 106 ? 5.754 -18.031 -7.129 1 95.5 106 ALA B N 1
ATOM 2097 C CA . ALA B 1 106 ? 5.348 -18.797 -5.961 1 95.5 106 ALA B CA 1
ATOM 2098 C C . ALA B 1 106 ? 4.047 -18.266 -5.371 1 95.5 106 ALA B C 1
ATOM 2100 O O . ALA B 1 106 ? 3.652 -17.141 -5.652 1 95.5 106 ALA B O 1
ATOM 2101 N N . LEU B 1 107 ? 3.42 -19.141 -4.609 1 96.19 107 LEU B N 1
ATOM 2102 C CA . LEU B 1 107 ? 2.299 -18.797 -3.738 1 96.19 107 LEU B CA 1
ATOM 2103 C C . LEU B 1 107 ? 2.598 -19.172 -2.291 1 96.19 107 LEU B C 1
ATOM 2105 O O . LEU B 1 107 ? 3.129 -20.25 -2.025 1 96.19 107 LEU B O 1
ATOM 2109 N N . TYR B 1 108 ? 2.275 -18.266 -1.405 1 95.56 108 TYR B N 1
ATOM 2110 C CA . TYR B 1 108 ? 2.389 -18.547 0.024 1 95.56 108 TYR B CA 1
ATOM 2111 C C . TYR B 1 108 ? 1.032 -18.438 0.71 1 95.56 108 TYR B C 1
ATOM 2113 O O . TYR B 1 108 ? 0.386 -17.375 0.652 1 95.56 108 TYR B O 1
ATOM 2121 N N . GLN B 1 109 ? 0.624 -19.453 1.331 1 93.62 109 GLN B N 1
ATOM 2122 C CA . GLN B 1 109 ? -0.62 -19.438 2.094 1 93.62 109 GLN B CA 1
ATOM 2123 C C . GLN B 1 109 ? -0.365 -19.078 3.553 1 93.62 109 GLN B C 1
ATOM 2125 O O . GLN B 1 109 ? 0.56 -19.609 4.176 1 93.62 109 GLN B O 1
ATOM 2130 N N . VAL B 1 110 ? -1.103 -18.203 3.994 1 92.81 110 VAL B N 1
ATOM 2131 C CA . VAL B 1 110 ? -1 -17.766 5.383 1 92.81 110 VAL B CA 1
ATOM 2132 C C . VAL B 1 110 ? -2.32 -18.031 6.102 1 92.81 110 VAL B C 1
ATOM 2134 O O . VAL B 1 110 ? -3.383 -17.609 5.641 1 92.81 110 VAL B O 1
ATOM 2137 N N . ASN B 1 111 ? -2.295 -18.672 7.199 1 88.69 111 ASN B N 1
ATOM 2138 C CA . ASN B 1 111 ? -3.486 -19.016 7.969 1 88.69 111 ASN B CA 1
ATOM 2139 C C . ASN B 1 111 ? -3.939 -17.859 8.852 1 88.69 111 ASN B C 1
ATOM 2141 O O . ASN B 1 111 ? -4.121 -18.031 10.062 1 88.69 111 ASN B O 1
ATOM 2145 N N . SER B 1 112 ? -3.951 -16.734 8.43 1 88.56 112 SER B N 1
ATOM 2146 C CA . SER B 1 112 ? -4.426 -15.531 9.102 1 88.56 112 SER B CA 1
ATOM 2147 C C . SER B 1 112 ? -5.035 -14.547 8.109 1 88.56 112 SER B C 1
ATOM 2149 O O . SER B 1 112 ? -4.645 -14.516 6.938 1 88.56 112 SER B O 1
ATOM 2151 N N . ALA B 1 113 ? -5.93 -13.758 8.57 1 88.38 113 ALA B N 1
ATOM 2152 C CA . ALA B 1 113 ? -6.5 -12.656 7.797 1 88.38 113 ALA B CA 1
ATOM 2153 C C . ALA B 1 113 ? -5.566 -11.445 7.797 1 88.38 113 ALA B C 1
ATOM 2155 O O . ALA B 1 113 ? -5.719 -10.539 8.609 1 88.38 113 ALA B O 1
ATOM 2156 N N . LEU B 1 114 ? -4.621 -11.445 6.879 1 93.56 114 LEU B N 1
ATOM 2157 C CA . LEU B 1 114 ? -3.662 -10.344 6.812 1 93.56 114 LEU B CA 1
ATOM 2158 C C . LEU B 1 114 ? -4.316 -9.086 6.262 1 93.56 114 LEU B C 1
ATOM 2160 O O . LEU B 1 114 ? -5.117 -9.156 5.328 1 93.56 114 LEU B O 1
ATOM 2164 N N . LYS B 1 115 ? -3.9 -8.031 6.77 1 93 115 LYS B N 1
ATOM 2165 C CA . LYS B 1 115 ? -4.414 -6.746 6.301 1 93 115 LYS B CA 1
ATOM 2166 C C . LYS B 1 115 ? -3.373 -6.004 5.473 1 93 115 LYS B C 1
ATOM 2168 O O . LYS B 1 115 ? -3.719 -5.219 4.586 1 93 115 LYS B O 1
ATOM 2173 N N . SER B 1 116 ? -2.098 -6.199 5.77 1 96.31 116 SER B N 1
ATOM 2174 C CA . SER B 1 116 ? -1.003 -5.559 5.051 1 96.31 116 SER B CA 1
ATOM 2175 C C . SER B 1 116 ? 0.265 -6.406 5.105 1 96.31 116 SER B C 1
ATOM 2177 O O . SER B 1 116 ? 0.398 -7.277 5.969 1 96.31 116 SER B O 1
ATOM 2179 N N . ILE B 1 117 ? 1.133 -6.113 4.188 1 97.69 117 ILE B N 1
ATOM 2180 C CA . ILE B 1 117 ? 2.396 -6.844 4.137 1 97.69 117 ILE B CA 1
ATOM 2181 C C . ILE B 1 117 ? 3.531 -5.883 3.791 1 97.69 117 ILE B C 1
ATOM 2183 O O . ILE B 1 117 ? 3.311 -4.852 3.148 1 97.69 117 ILE B O 1
ATOM 2187 N N . ALA B 1 118 ? 4.727 -6.215 4.168 1 97.81 118 ALA B N 1
ATOM 2188 C CA . ALA B 1 118 ? 5.98 -5.566 3.793 1 97.81 118 ALA B CA 1
ATOM 2189 C C . ALA B 1 118 ? 7.09 -6.594 3.596 1 97.81 118 ALA B C 1
ATOM 2191 O O . ALA B 1 118 ? 7.188 -7.566 4.348 1 97.81 118 ALA B O 1
ATOM 2192 N N . ALA B 1 119 ? 7.855 -6.395 2.613 1 97.19 119 ALA B N 1
ATOM 2193 C CA . ALA B 1 119 ? 8.938 -7.336 2.348 1 97.19 119 ALA B CA 1
ATOM 2194 C C . ALA B 1 119 ? 10.188 -6.973 3.145 1 97.19 119 ALA B C 1
ATOM 2196 O O . ALA B 1 119 ? 10.805 -5.926 2.908 1 97.19 119 ALA B O 1
ATOM 2197 N N . TYR B 1 120 ? 10.484 -7.852 4.082 1 95.25 120 TYR B N 1
ATOM 2198 C CA . TYR B 1 120 ? 11.781 -7.73 4.738 1 95.25 120 TYR B CA 1
ATOM 2199 C C . TYR B 1 120 ? 12.914 -8.086 3.783 1 95.25 120 TYR B C 1
ATOM 2201 O O . TYR B 1 120 ? 13.883 -7.332 3.652 1 95.25 120 TYR B O 1
ATOM 2209 N N . ASN B 1 121 ? 12.805 -9.102 3.135 1 94.88 121 ASN B N 1
ATOM 2210 C CA . ASN B 1 121 ? 13.609 -9.57 2.014 1 94.88 121 ASN B CA 1
ATOM 2211 C C . ASN B 1 121 ? 12.906 -10.68 1.239 1 94.88 121 ASN B C 1
ATOM 2213 O O . ASN B 1 121 ? 11.711 -10.914 1.437 1 94.88 121 ASN B O 1
ATOM 2217 N N . ASP B 1 122 ? 13.602 -11.328 0.34 1 95.12 122 ASP B N 1
ATOM 2218 C CA . ASP B 1 122 ? 12.961 -12.305 -0.538 1 95.12 122 ASP B CA 1
ATOM 2219 C C . ASP B 1 122 ? 12.617 -13.586 0.222 1 95.12 122 ASP B C 1
ATOM 2221 O O . ASP B 1 122 ? 11.883 -14.438 -0.286 1 95.12 122 ASP B O 1
ATOM 2225 N N . ASN B 1 123 ? 13.047 -13.734 1.463 1 95.56 123 ASN B N 1
ATOM 2226 C CA . ASN B 1 123 ? 12.812 -14.953 2.227 1 95.56 123 ASN B CA 1
ATOM 2227 C C . ASN B 1 123 ? 11.805 -14.727 3.354 1 95.56 123 ASN B C 1
ATOM 2229 O O . ASN B 1 123 ? 11.273 -15.688 3.916 1 95.56 123 ASN B O 1
ATOM 2233 N N . ILE B 1 124 ? 11.625 -13.492 3.723 1 96.25 124 ILE B N 1
ATOM 2234 C CA . ILE B 1 124 ? 10.773 -13.164 4.859 1 96.25 124 ILE B CA 1
ATOM 2235 C C . ILE B 1 124 ? 9.906 -11.953 4.523 1 96.25 124 ILE B C 1
ATOM 2237 O O . ILE B 1 124 ? 10.422 -10.906 4.129 1 96.25 124 ILE B O 1
ATOM 2241 N N . LEU B 1 125 ? 8.625 -12.102 4.719 1 97.25 125 LEU B N 1
ATOM 2242 C CA . LEU B 1 125 ? 7.691 -10.977 4.738 1 97.25 125 LEU B CA 1
ATOM 2243 C C . LEU B 1 125 ? 7.188 -10.719 6.152 1 97.25 125 LEU B C 1
ATOM 2245 O O . LEU B 1 125 ? 7.199 -11.617 7 1 97.25 125 LEU B O 1
ATOM 2249 N N . ILE B 1 126 ? 6.82 -9.508 6.375 1 96.56 126 ILE B N 1
ATOM 2250 C CA . ILE B 1 126 ? 6.121 -9.125 7.598 1 96.56 126 ILE B CA 1
ATOM 2251 C C . ILE B 1 126 ? 4.648 -8.859 7.289 1 96.56 126 ILE B C 1
ATOM 2253 O O . ILE B 1 126 ? 4.324 -8.164 6.324 1 96.56 126 ILE B O 1
ATOM 2257 N N . GLY B 1 127 ? 3.785 -9.438 8.047 1 95.44 127 GLY B N 1
ATOM 2258 C CA . GLY B 1 127 ? 2.352 -9.25 7.887 1 95.44 127 GLY B CA 1
ATOM 2259 C C . GLY B 1 127 ? 1.694 -8.609 9.094 1 95.44 127 GLY B C 1
ATOM 2260 O O . GLY B 1 127 ? 2.141 -8.797 10.227 1 95.44 127 GLY B O 1
ATOM 2261 N N . TRP B 1 128 ? 0.676 -7.879 8.82 1 93.81 128 TRP B N 1
ATOM 2262 C CA . TRP B 1 128 ? -0.172 -7.297 9.852 1 93.81 128 TRP B CA 1
ATOM 2263 C C . TRP B 1 128 ? -1.546 -7.957 9.867 1 93.81 128 TRP B C 1
ATOM 2265 O O . TRP B 1 128 ? -2.236 -7.988 8.844 1 93.81 128 TRP B O 1
ATOM 2275 N N . THR B 1 129 ? -2.031 -8.383 11.047 1 90 129 THR B N 1
ATOM 2276 C CA . THR B 1 129 ? -3.301 -9.094 11.148 1 90 129 THR B CA 1
ATOM 2277 C C . THR B 1 129 ? -4.391 -8.18 11.688 1 90 129 THR 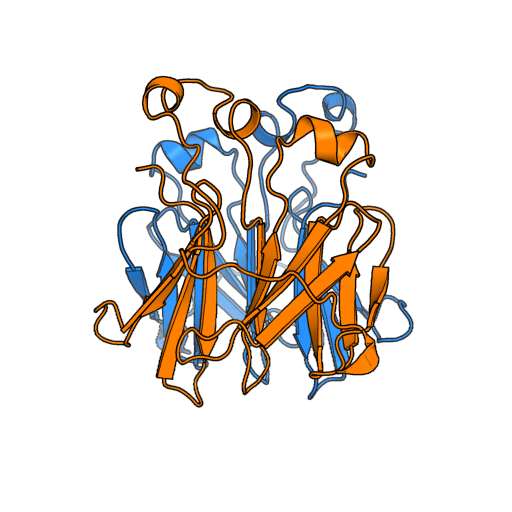B C 1
ATOM 2279 O O . THR B 1 129 ? -5.559 -8.57 11.758 1 90 129 THR B O 1
ATOM 2282 N N . GLY B 1 130 ? -4.027 -6.984 12 1 85.19 130 GLY B N 1
ATOM 2283 C CA . GLY B 1 130 ? -4.93 -6.105 12.727 1 85.19 130 GLY B CA 1
ATOM 2284 C C . GLY B 1 130 ? -4.641 -6.051 14.211 1 85.19 130 GLY B C 1
ATOM 2285 O O . GLY B 1 130 ? -5.051 -5.109 14.898 1 85.19 130 GLY B O 1
ATOM 2286 N N . ASN B 1 131 ? -3.896 -7.094 14.742 1 83.06 131 ASN B N 1
ATOM 2287 C CA . ASN B 1 131 ? -3.584 -7.168 16.172 1 83.06 131 ASN B CA 1
ATOM 2288 C C . ASN B 1 131 ? -2.078 -7.262 16.406 1 83.06 131 ASN B C 1
ATOM 2290 O O . ASN B 1 131 ? -1.56 -6.684 17.359 1 83.06 131 ASN B O 1
ATOM 2294 N N . ASN B 1 132 ? -1.468 -8 15.5 1 86.5 132 ASN B N 1
ATOM 2295 C CA . ASN B 1 132 ? -0.037 -8.234 15.664 1 86.5 132 ASN B CA 1
ATOM 2296 C C . ASN B 1 132 ? 0.679 -8.305 14.32 1 86.5 132 ASN B C 1
ATOM 2298 O O . ASN B 1 132 ? 0.049 -8.547 13.289 1 86.5 132 ASN B O 1
ATOM 2302 N N . PHE B 1 133 ? 1.963 -8.07 14.453 1 90.62 133 PHE B N 1
ATOM 2303 C CA . PHE B 1 133 ? 2.852 -8.375 13.344 1 90.62 133 PHE B CA 1
ATOM 2304 C C . PHE B 1 133 ? 3.27 -9.836 13.359 1 90.62 133 PHE B C 1
ATOM 2306 O O . PHE B 1 133 ? 3.535 -10.398 14.422 1 90.62 133 PHE B O 1
ATOM 2313 N N . ILE B 1 134 ? 3.33 -10.398 12.172 1 92.69 134 ILE B N 1
ATOM 2314 C CA . ILE B 1 134 ? 3.818 -11.773 12.094 1 92.69 134 ILE B CA 1
ATOM 2315 C C . ILE B 1 134 ? 4.875 -11.883 11 1 92.69 134 ILE B C 1
ATOM 2317 O O . ILE B 1 134 ? 4.852 -11.125 10.031 1 92.69 134 ILE B O 1
ATOM 2321 N N . LYS B 1 135 ? 5.766 -12.82 11.203 1 94.56 135 LYS B N 1
ATOM 2322 C CA . LYS B 1 135 ? 6.738 -13.164 10.172 1 94.56 135 LYS B CA 1
ATOM 2323 C C . LYS B 1 135 ? 6.188 -14.242 9.234 1 94.56 135 LYS B C 1
ATOM 2325 O O . LYS B 1 135 ? 5.605 -15.227 9.695 1 94.56 135 LYS B O 1
ATOM 2330 N N . ILE B 1 136 ? 6.352 -14.023 7.996 1 95.88 136 ILE B N 1
ATOM 2331 C CA . ILE B 1 136 ? 5.859 -14.953 6.98 1 95.88 136 ILE B CA 1
ATOM 2332 C C . ILE B 1 136 ? 7.031 -15.484 6.156 1 95.88 136 ILE B C 1
ATOM 2334 O O . ILE B 1 136 ? 7.664 -14.734 5.406 1 95.88 136 ILE B O 1
ATOM 2338 N N . PRO B 1 137 ? 7.289 -16.781 6.293 1 95.44 137 PRO B N 1
ATOM 2339 C CA . PRO B 1 137 ? 8.32 -17.328 5.41 1 95.44 137 PRO B CA 1
ATOM 2340 C C . PRO B 1 137 ? 7.961 -17.188 3.932 1 95.44 137 PRO B C 1
ATOM 2342 O O . PRO B 1 137 ? 6.824 -17.469 3.543 1 95.44 137 PRO B O 1
ATOM 2345 N N . ALA B 1 138 ? 8.883 -16.688 3.145 1 93.94 138 ALA B N 1
ATOM 2346 C CA . ALA B 1 138 ? 8.641 -16.484 1.718 1 93.94 138 ALA B CA 1
ATOM 2347 C C . ALA B 1 138 ? 9.805 -17.016 0.884 1 93.94 138 ALA B C 1
ATOM 2349 O O . ALA B 1 138 ? 10.039 -16.547 -0.234 1 93.94 138 ALA B O 1
ATOM 2350 N N . GLY B 1 139 ? 10.516 -17.844 1.392 1 91.25 139 GLY B N 1
ATOM 2351 C CA . GLY B 1 139 ? 11.578 -18.516 0.672 1 91.25 139 GLY B CA 1
ATOM 2352 C C . GLY B 1 139 ? 11.102 -19.75 -0.08 1 91.25 139 GLY B C 1
ATOM 2353 O O . GLY B 1 139 ? 9.898 -20 -0.16 1 91.25 139 GLY B O 1
ATOM 2354 N N . ARG B 1 140 ? 12.016 -20.484 -0.655 1 85.38 140 ARG B N 1
ATOM 2355 C CA . ARG B 1 140 ? 11.742 -21.641 -1.5 1 85.38 140 ARG B CA 1
ATOM 2356 C C . ARG B 1 140 ? 11.008 -22.719 -0.719 1 85.38 140 ARG B C 1
ATOM 2358 O O . ARG B 1 140 ? 10.133 -23.406 -1.262 1 85.38 140 ARG B O 1
ATOM 2365 N N . ASP B 1 141 ? 11.258 -22.844 0.514 1 82 141 ASP B N 1
ATOM 2366 C CA . ASP B 1 141 ? 10.703 -23.922 1.332 1 82 141 ASP B CA 1
ATOM 2367 C C . ASP B 1 141 ? 9.273 -23.594 1.768 1 82 141 ASP B C 1
ATOM 2369 O O . ASP B 1 141 ? 8.57 -24.453 2.299 1 82 141 ASP B O 1
ATOM 2373 N N . ALA B 1 142 ? 8.836 -22.391 1.544 1 82.56 142 ALA B N 1
ATOM 2374 C CA . ALA B 1 142 ? 7.523 -21.938 2.008 1 82.56 142 ALA B CA 1
ATOM 2375 C C . ALA B 1 142 ? 6.512 -21.938 0.867 1 82.56 142 ALA B C 1
ATOM 2377 O O . ALA B 1 142 ? 5.34 -21.609 1.07 1 82.56 142 ALA B O 1
ATOM 2378 N N . ILE B 1 143 ? 6.938 -22.328 -0.284 1 84 143 ILE B N 1
ATOM 2379 C CA . ILE B 1 143 ? 6.102 -22.234 -1.479 1 84 143 ILE B CA 1
ATOM 2380 C C . ILE B 1 143 ? 4.914 -23.188 -1.352 1 84 143 ILE B C 1
ATOM 2382 O O . ILE B 1 143 ? 5.07 -24.328 -0.929 1 84 143 ILE B O 1
ATOM 2386 N N . TYR B 1 144 ? 3.824 -22.469 -1.494 1 76.56 144 TYR B N 1
ATOM 2387 C CA . TYR B 1 144 ? 2.617 -23.266 -1.662 1 76.56 144 TYR B CA 1
ATOM 2388 C C . TYR B 1 144 ? 2.367 -23.578 -3.135 1 76.56 144 TYR B C 1
ATOM 2390 O O . TYR B 1 144 ? 2.279 -22.656 -3.961 1 76.56 144 TYR B O 1
ATOM 2398 N N . ARG B 1 145 ? 2.699 -24.719 -3.514 1 59.28 145 ARG B N 1
ATOM 2399 C CA . ARG B 1 145 ? 2.611 -25.141 -4.91 1 59.28 145 ARG B CA 1
ATOM 2400 C C . ARG B 1 145 ? 1.16 -25.328 -5.332 1 59.28 145 ARG B C 1
ATOM 2402 O O . ARG B 1 145 ? 0.401 -26.031 -4.656 1 59.28 145 ARG B O 1
ATOM 2409 N N . VAL B 1 146 ? 0.583 -24.125 -5.797 1 52.41 146 VAL B N 1
ATOM 2410 C CA . VAL B 1 146 ? -0.712 -24.375 -6.426 1 52.41 146 VAL B CA 1
ATOM 2411 C C . VAL B 1 146 ? -0.522 -24.625 -7.918 1 52.41 146 VAL B C 1
ATOM 2413 O O . VAL B 1 146 ? 0.323 -24 -8.562 1 52.41 146 VAL B O 1
ATOM 2416 N N . ARG B 1 147 ? -0.856 -25.797 -8.469 1 41.97 147 ARG B N 1
ATOM 2417 C CA . ARG B 1 147 ? -0.912 -26.031 -9.914 1 41.97 147 ARG B CA 1
ATOM 2418 C C . ARG B 1 147 ? -1.716 -24.938 -10.609 1 41.97 147 ARG B C 1
ATOM 2420 O O . ARG B 1 147 ? -2.918 -24.797 -10.375 1 41.97 147 ARG B O 1
ATOM 2427 N N . ILE B 1 148 ? -1.155 -23.766 -10.797 1 43.94 148 ILE B N 1
ATOM 2428 C CA . ILE B 1 148 ? -1.872 -22.797 -11.625 1 43.94 148 ILE B CA 1
ATOM 2429 C C . ILE B 1 148 ? -2.121 -23.391 -13.008 1 43.94 148 ILE B C 1
ATOM 2431 O O . ILE B 1 148 ? -1.176 -23.656 -13.758 1 43.94 148 ILE B O 1
ATOM 2435 N N . GLU B 1 149 ? -3.049 -24.125 -13.188 1 36.25 149 GLU B N 1
ATOM 2436 C CA . GLU B 1 149 ? -3.385 -24.656 -14.5 1 36.25 149 GLU B CA 1
ATOM 2437 C C . GLU B 1 149 ? -3.533 -23.531 -15.523 1 36.25 149 GLU B C 1
ATOM 2439 O O . GLU B 1 149 ? -4.27 -22.578 -15.297 1 36.25 149 GLU B O 1
ATOM 2444 N N . LYS B 1 150 ? -2.4 -23.109 -16.109 1 38.44 150 LYS B N 1
ATOM 2445 C CA . LYS B 1 150 ? -2.611 -22.344 -17.328 1 38.44 150 LYS B CA 1
ATOM 2446 C C . LYS B 1 150 ? -3.748 -22.938 -18.156 1 38.44 150 LYS B C 1
ATOM 2448 O O . LYS B 1 150 ? -3.725 -24.125 -18.484 1 38.44 150 LYS B O 1
ATOM 2453 N N . GLY B 1 151 ? -4.945 -22.5 -17.922 1 34.38 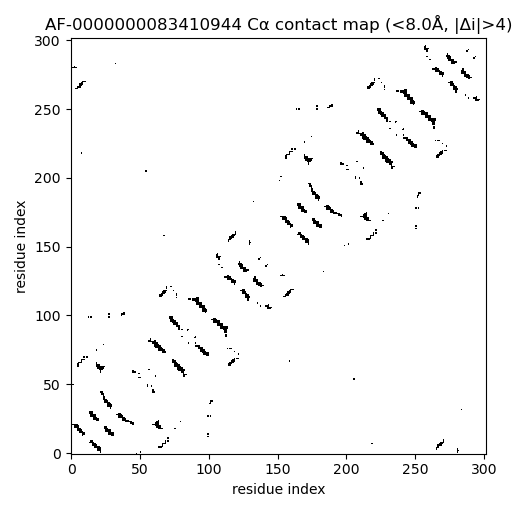151 GLY B N 1
ATOM 2454 C CA . GLY B 1 151 ? -5.891 -22.953 -18.938 1 34.38 151 GLY B CA 1
ATOM 2455 C C . GLY B 1 151 ? -5.508 -22.531 -20.344 1 34.38 151 GLY B C 1
ATOM 2456 O O . GLY B 1 151 ? -4.77 -21.562 -20.531 1 34.38 151 GLY B O 1
#

Sequence (302 aa):
MPNTGEMAYSHKHRRLAFAYRLHPAIEIFRLDGSVFTNVEVAKPTFDPATLDEADFEDMNPLHFVDITTTDDYIYALYWGHIYRQHQAQVAKSTIYKIDWDGNIIALYQVNSALKSIAAYNDNILIGWTGNNFIKIPAGRDAIYRVRIEKGMPNTGEMAYSHKHRRLAFAYRLHPAIEIFRLDGSVFTNVEVAKPTFDPATLDEADFEDMNPLHFVDITTTDDYIYALYWGHIYRQHQAQVAKSTIYKIDWDGNIIALYQVNSALKSIA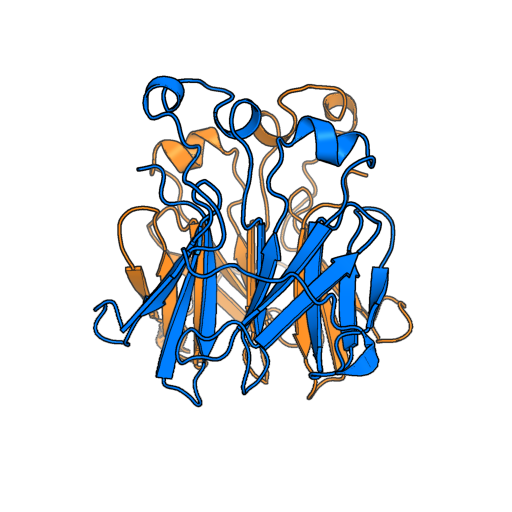AYNDNILIGWTGNNFIKIPAGRDAIYRVRIEKG

Organism: NCBI:txid2530390

Secondary structure (DSSP, 8-state):
----EEEEEETTTTEEEEEESSSSEEEEE-TTS-EEEEEE-S-----GGGTTSTTHHHHS-EEEEEEEE-SSEEEEEEEEE-HHHHHTT---EEEEEEETTS-EEEEEEESS---EEEESSSSEEEEE-SS-EEEEE-SGGG-B-------/----EEEEEETTTTEEEEEESSSSEEEEEETTS-EEEEEE-S-----GGGTTSTTHHHHS-EEEEEEEE-SSEEEEEEEEE-HHHHHTT---EEEEEEETTS-EEEEEEESS---EEEESSSSEEEEE-SS-EEEEE-SGGG-B-------

Foldseek 3Di:
DPADFEWDAAPLVQWIWTCGFQFQKIFIGHPVGHTLDMAHQDDHDDDPVLVPPPCSQQVGHTAWQEWEDDNFWIKTKTFRGGVVCLVVFQTKIKIFIAGSNRDTPFIAIGSTSFRYWYDPDQQWIWTDRPPDIDIGGRDPVRGDDDPSPPD/DPFDFEWDAAPLVQWIWTCGFQFQKIFIDHPVGHTLDMAHQDDHDDDPVLVPPPCSQQVGHTAWQEWEDDNFWIKTKTFRGGVVCLVVFQGKIKIFIAGNNRDTPFIAIGSTSFRYWYDPDQQWIWTDRPPDIDIGGRDPVRGDDDPSPPD